Protein AF-A0A510V0H8-F1 (afdb_monomer)

Radius of gyration: 32.94 Å; Cα contacts (8 Å, |Δi|>4): 481; chains: 1; bounding box: 76×29×136 Å

Organism: NCBI:txid233583

Foldseek 3Di:
DDDDDDDDDDDDDDDDDDDPDDPPPDPDPPPDPDCQPLVNQQVQFDWQDADPWTKGKNAPPWDKDADPLRKIKTWHFFFIKIFGPPQWFWDWDPQQWIFIAHVVRATQKIKAWPPSPWHWADDDRGMIGTHGGTMIIIYRFQWPDWDWDDDPHGIKIWTAGDPVLLVQDPRSLRSSVSVNCVRPVVCPDPLQSLLVSLCSVQPSPDRTRIGDPPADRDDNVVCVVVSSRD

Solvent-accessible surface area (backbone atoms only — not comparable to full-atom values): 12905 Å² total; per-residue (Å²): 144,85,86,86,85,83,85,84,82,88,77,86,77,86,83,80,78,85,75,78,83,74,83,79,78,76,78,76,81,77,75,76,72,62,76,80,38,54,68,49,27,48,75,65,22,41,73,47,51,12,85,95,47,48,36,15,30,48,41,90,90,54,76,64,45,76,46,97,86,45,28,20,35,37,71,41,60,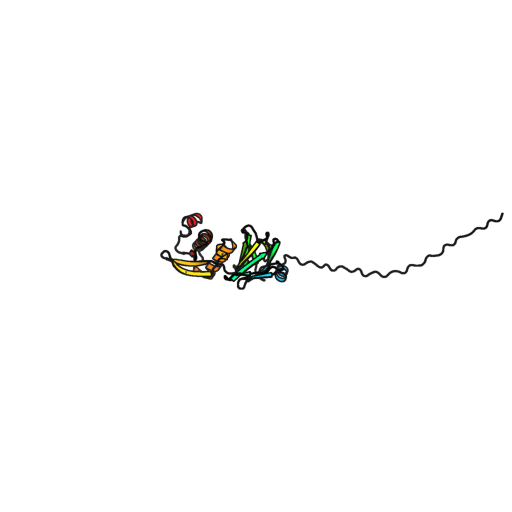48,68,29,41,36,13,41,45,91,77,29,30,23,45,47,40,98,74,23,22,25,34,31,22,43,81,85,68,44,79,56,32,30,32,46,47,36,58,73,86,34,35,31,42,68,75,46,69,29,18,30,29,29,67,38,59,29,37,39,42,33,27,52,59,28,47,77,44,59,46,79,49,75,48,101,90,41,64,23,33,39,30,25,62,25,79,75,26,40,71,58,49,71,33,30,54,53,36,33,52,54,42,42,34,72,66,37,64,90,55,74,42,72,49,33,50,53,28,49,58,38,32,37,73,76,43,50,86,48,78,55,46,73,32,42,85,83,45,68,78,64,58,71,71,53,28,56,74,42,72,36,63,86

Sequence (230 aa):
MLLALVLAGCGPGPTATPQPPSPSATPAPTATADPTDPAVVRATGTPLTSGAVTLAVVAPGATPTADADGSARLAVPAGTLLAAPEGMTLTALSDGTAVVRDAGAAFVAGLTVQPWDASLTQVRPEVVRLDDAADLWFTSVAVESAVWGEAEGGRSLAVTPSAWARVGSLASQEGLWAQVVAQAPDADTPGMRAQLECHELGAPDKATWNLEPWRPDVGTIEMIRERCNP

pLDDT: mean 91.94, std 13.09, range [42.94, 98.88]

InterPro domains:
  IPR019719 Protein of unknown function DUF2599 [PF10783] (143-230)

Secondary structure (DSSP, 8-state):
------PPPPPPPPPPPPPPPP---------PPPTT-HHHHHHHSEEEEETTEEEEE--TT---EE-TTS-EEEEE-TT-EEEPPTT-EEEE-TTS-EEEE-TT--EEEEEEEESTT--EEEEETTEEEE-S-EEEEEES-SEEEEEEEEETTEEEEEEEE-TTGGG--HHHHHHHHHHHHHH-GGG-SHHHHHHHHHHHHH-TTSS-EEE-TTS----HHHHHHTTT--

Structure (mmCIF, N/CA/C/O backbone):
data_AF-A0A510V0H8-F1
#
_entry.id   AF-A0A510V0H8-F1
#
loop_
_atom_site.group_PDB
_atom_site.id
_atom_site.type_symbol
_atom_site.label_atom_id
_atom_site.label_alt_id
_atom_site.label_comp_id
_atom_site.label_asym_id
_atom_site.label_entity_id
_atom_site.label_seq_id
_atom_site.pdbx_PDB_ins_code
_atom_site.Cartn_x
_atom_site.Cartn_y
_atom_site.Cartn_z
_atom_site.occupancy
_atom_site.B_iso_or_equiv
_atom_site.auth_seq_id
_atom_site.auth_comp_id
_atom_site.auth_asym_id
_atom_site.auth_atom_id
_atom_site.pdbx_PDB_model_num
ATOM 1 N N . MET A 1 1 ? -49.244 -7.661 110.995 1.00 47.25 1 MET A N 1
ATOM 2 C CA . MET A 1 1 ? -48.516 -8.722 110.272 1.00 47.25 1 MET A CA 1
ATOM 3 C C . MET A 1 1 ? -49.494 -9.379 109.305 1.00 47.25 1 MET A C 1
ATOM 5 O O . MET A 1 1 ? -50.231 -10.252 109.723 1.00 47.25 1 MET A O 1
ATOM 9 N N . LEU A 1 2 ? -49.586 -8.889 108.067 1.00 44.09 2 LEU A N 1
ATOM 10 C CA . LEU A 1 2 ? -50.260 -9.565 106.952 1.00 44.09 2 LEU A CA 1
ATOM 11 C C . LEU A 1 2 ? -49.582 -9.048 105.673 1.00 44.09 2 LEU A C 1
ATOM 13 O O . LEU A 1 2 ? -49.646 -7.859 105.373 1.00 44.09 2 LEU A O 1
ATOM 17 N N . LEU A 1 3 ? -48.823 -9.928 105.024 1.00 42.94 3 LEU A N 1
ATOM 18 C CA . LEU A 1 3 ? -47.958 -9.657 103.879 1.00 42.94 3 LEU A CA 1
ATOM 19 C C . LEU A 1 3 ? -48.715 -10.104 102.618 1.00 42.94 3 LEU A C 1
ATOM 21 O O . LEU A 1 3 ? -49.035 -11.284 102.500 1.00 42.94 3 LEU A O 1
ATOM 25 N N . ALA A 1 4 ? -49.040 -9.180 101.712 1.00 48.97 4 ALA A N 1
ATOM 26 C CA . ALA A 1 4 ? -49.705 -9.490 100.445 1.00 48.97 4 ALA A CA 1
ATOM 27 C C . ALA A 1 4 ? -48.664 -9.583 99.317 1.00 48.97 4 ALA A C 1
ATOM 29 O O . ALA A 1 4 ? -48.003 -8.602 98.982 1.00 48.97 4 ALA A O 1
ATOM 30 N N . LEU A 1 5 ? -48.513 -10.792 98.775 1.00 51.97 5 LEU A N 1
ATOM 31 C CA . LEU A 1 5 ? -47.643 -11.153 97.657 1.00 51.97 5 LEU A CA 1
ATOM 32 C C . LEU A 1 5 ? -48.355 -10.814 96.333 1.00 51.97 5 LEU A C 1
ATOM 34 O O . LEU A 1 5 ? -49.462 -11.297 96.101 1.00 51.97 5 LEU A O 1
ATOM 38 N N . VAL A 1 6 ? -47.732 -10.022 95.456 1.00 58.88 6 VAL A N 1
ATOM 39 C CA . VAL A 1 6 ? -48.233 -9.751 94.095 1.00 58.88 6 VAL A CA 1
ATOM 40 C C . VAL A 1 6 ? -47.402 -10.570 93.106 1.00 58.88 6 VAL A C 1
ATOM 42 O O . VAL A 1 6 ? -46.200 -10.349 92.977 1.00 58.88 6 VAL A O 1
ATOM 45 N N . LEU A 1 7 ? -48.033 -11.532 92.425 1.00 54.78 7 LEU A N 1
ATOM 46 C CA . LEU A 1 7 ? -47.438 -12.286 91.318 1.00 54.78 7 LEU A CA 1
ATOM 47 C C . LEU A 1 7 ? -47.638 -11.524 89.998 1.00 54.78 7 LEU A C 1
ATOM 49 O O . LEU A 1 7 ? -48.771 -11.266 89.597 1.00 54.78 7 LEU A O 1
ATOM 53 N N . ALA A 1 8 ? -46.542 -11.201 89.310 1.00 62.25 8 ALA A N 1
ATOM 54 C CA . ALA A 1 8 ? -46.555 -10.687 87.943 1.00 62.25 8 ALA A CA 1
ATOM 55 C C . ALA A 1 8 ? -46.612 -11.859 86.946 1.00 62.25 8 ALA A C 1
ATOM 57 O O . ALA A 1 8 ? -45.712 -12.698 86.910 1.00 62.25 8 ALA A O 1
ATOM 58 N N . GLY A 1 9 ? -47.686 -11.930 86.156 1.00 54.47 9 GLY A N 1
ATOM 59 C CA . GLY A 1 9 ? -47.856 -12.914 85.087 1.00 54.47 9 GLY A CA 1
ATOM 60 C C . GLY A 1 9 ? -47.108 -12.516 83.812 1.00 54.47 9 GLY A C 1
ATOM 61 O O . GLY A 1 9 ? -47.179 -11.368 83.379 1.00 54.47 9 GLY A O 1
ATOM 62 N N . CYS A 1 10 ? -46.411 -13.473 83.195 1.00 58.22 10 CYS A N 1
ATOM 63 C CA . CYS A 1 10 ? -45.863 -13.349 81.843 1.00 58.22 10 CYS A CA 1
ATOM 64 C C . CYS A 1 10 ? -46.959 -13.666 80.813 1.00 58.22 10 CYS A C 1
ATOM 66 O O . CYS A 1 10 ? -47.513 -14.764 80.829 1.00 58.22 10 CYS A O 1
ATOM 68 N N . GLY A 1 11 ? -47.264 -12.722 79.919 1.00 63.59 11 GLY A N 1
ATOM 69 C CA . GLY A 1 11 ? -48.112 -12.950 78.744 1.00 63.59 11 GLY A CA 1
ATOM 70 C C . GLY A 1 11 ? -47.270 -13.284 77.501 1.00 63.59 11 GLY A C 1
ATOM 71 O O . GLY A 1 11 ? -46.167 -12.751 77.367 1.00 63.59 11 GLY A O 1
ATOM 72 N N . PRO A 1 12 ? -47.746 -14.150 76.588 1.00 62.31 12 PRO A N 1
ATOM 73 C CA . PRO A 1 12 ? -47.045 -14.462 75.345 1.00 62.31 12 PRO A CA 1
ATOM 74 C C . PRO A 1 12 ? -47.119 -13.285 74.359 1.00 62.31 12 PRO A C 1
ATOM 76 O O . PRO A 1 12 ? -48.178 -12.691 74.160 1.00 62.31 12 PRO A O 1
ATOM 79 N N . GLY A 1 13 ? -45.981 -12.949 73.745 1.00 67.44 13 GLY A N 1
ATOM 80 C CA . GLY A 1 13 ? -45.888 -11.922 72.705 1.00 67.44 13 GLY A CA 1
ATOM 81 C C . GLY A 1 13 ? -46.554 -12.349 71.386 1.00 67.44 13 GLY A C 1
ATOM 82 O O . GLY A 1 13 ? -46.698 -13.547 71.129 1.00 67.44 13 GLY A O 1
ATOM 83 N N . PRO A 1 14 ? -46.966 -11.388 70.541 1.00 63.47 14 PRO A N 1
ATOM 84 C CA . PRO A 1 14 ? -47.632 -11.673 69.275 1.00 63.47 14 PRO A CA 1
ATOM 85 C C . PRO A 1 14 ? -46.704 -12.413 68.303 1.00 63.47 14 PRO A C 1
ATOM 87 O O . PRO A 1 14 ? -45.543 -12.052 68.113 1.00 63.47 14 PRO A O 1
ATOM 90 N N . THR A 1 15 ? -47.242 -13.453 67.673 1.00 61.88 15 THR A N 1
ATOM 91 C CA . THR A 1 15 ? -46.583 -14.260 66.646 1.00 61.88 15 THR A CA 1
ATOM 92 C C . THR A 1 15 ? -46.396 -13.422 65.379 1.00 61.88 15 THR A C 1
ATOM 94 O O . THR A 1 15 ? -47.371 -12.991 64.767 1.00 61.88 15 THR A O 1
ATOM 97 N N . ALA A 1 16 ? -45.147 -13.177 64.981 1.00 64.44 16 ALA A N 1
ATOM 98 C CA . ALA A 1 16 ? -44.834 -12.525 63.715 1.00 64.44 16 ALA A CA 1
ATOM 99 C C . ALA A 1 16 ? -45.203 -13.447 62.539 1.00 64.44 16 ALA A C 1
ATOM 101 O O . ALA A 1 16 ? -44.761 -14.595 62.473 1.00 64.44 16 ALA A O 1
ATOM 102 N N . THR A 1 17 ? -46.018 -12.949 61.611 1.00 68.19 17 THR A N 1
ATOM 103 C CA . THR A 1 17 ? -46.324 -13.619 60.340 1.00 68.19 17 THR A CA 1
ATOM 104 C C . THR A 1 17 ? -45.065 -13.739 59.469 1.00 68.19 17 THR A C 1
ATOM 106 O O . THR A 1 17 ? -44.348 -12.746 59.328 1.00 68.19 17 THR A O 1
ATOM 109 N N . PRO A 1 18 ? -44.792 -14.900 58.842 1.00 65.25 18 PRO A N 1
ATOM 110 C CA . PRO A 1 18 ? -43.666 -15.053 57.925 1.00 65.25 18 PRO A CA 1
ATOM 111 C C . PRO A 1 18 ? -43.850 -14.165 56.690 1.00 65.25 18 PRO A C 1
ATOM 113 O O . PRO A 1 18 ? -44.840 -14.284 55.968 1.00 65.25 18 PRO A O 1
ATOM 116 N N . GLN A 1 19 ? -42.891 -13.274 56.446 1.00 69.56 19 GLN A N 1
ATOM 117 C CA . GLN A 1 19 ? -42.818 -12.482 55.222 1.00 69.56 19 GLN A CA 1
ATOM 118 C C . GLN A 1 19 ? -42.429 -13.404 54.049 1.00 69.56 19 GLN A C 1
ATOM 120 O O . GLN A 1 19 ? -41.468 -14.166 54.188 1.00 69.56 19 GLN A O 1
ATOM 125 N N . PRO A 1 20 ? -43.139 -13.380 52.904 1.00 71.56 20 PRO A N 1
ATOM 126 C CA . PRO A 1 20 ? -42.738 -14.148 51.729 1.00 71.56 20 PRO A CA 1
ATOM 127 C C . PRO A 1 20 ? -41.352 -13.690 51.241 1.00 71.56 20 PRO A C 1
ATOM 129 O O . PRO A 1 20 ? -41.044 -12.497 51.327 1.00 71.56 20 PRO A O 1
ATOM 132 N N . PRO A 1 21 ? -40.502 -14.607 50.743 1.00 66.75 21 PRO A N 1
ATOM 133 C CA . PRO A 1 21 ? -39.185 -14.242 50.243 1.00 66.75 21 PRO A CA 1
ATOM 134 C C . PRO A 1 21 ? -39.334 -13.273 49.068 1.00 66.75 21 PRO A C 1
ATOM 136 O O . PRO A 1 21 ? -40.033 -13.560 48.094 1.00 66.75 21 PRO A O 1
ATOM 139 N N . SER A 1 22 ? -38.678 -12.117 49.167 1.00 72.38 22 SER A N 1
ATOM 140 C CA . SER A 1 22 ? -38.530 -11.190 48.047 1.00 72.38 22 SER A CA 1
ATOM 141 C C . SER A 1 22 ? -37.873 -11.924 46.872 1.00 72.38 22 SER A C 1
ATOM 143 O O . SER A 1 22 ? -36.907 -12.657 47.100 1.00 72.38 22 SER A O 1
ATOM 145 N N . PRO A 1 23 ? -38.336 -11.744 45.622 1.00 64.81 23 PRO A N 1
ATOM 146 C CA . PRO A 1 23 ? -37.638 -12.301 44.476 1.00 64.81 23 PRO A CA 1
ATOM 147 C C . PRO A 1 23 ? -36.248 -11.665 44.411 1.00 64.81 23 PRO A C 1
ATOM 149 O O . PRO A 1 23 ? -36.111 -10.461 44.194 1.00 64.81 23 PRO A O 1
ATOM 152 N N . SER A 1 24 ? -35.207 -12.468 44.629 1.00 65.31 24 SER A N 1
ATOM 153 C CA . SER A 1 24 ? -33.846 -12.077 44.283 1.00 65.31 24 SER A CA 1
ATOM 154 C C . SER A 1 24 ? -33.807 -11.854 42.776 1.00 65.31 24 SER A C 1
ATOM 156 O O . SER A 1 24 ? -33.864 -12.807 42.003 1.00 65.31 24 SER A O 1
ATOM 158 N N . ALA A 1 25 ? -33.735 -10.594 42.352 1.00 61.72 25 ALA A N 1
ATOM 159 C CA . ALA A 1 25 ? -33.355 -10.270 40.991 1.00 61.72 25 ALA A CA 1
ATOM 160 C C . ALA A 1 25 ? -31.922 -10.776 40.790 1.00 61.72 25 ALA A C 1
ATOM 162 O O . ALA A 1 25 ? -30.974 -10.204 41.325 1.00 61.72 25 ALA A O 1
ATOM 163 N N . THR A 1 26 ? -31.765 -11.884 40.071 1.00 64.75 26 THR A N 1
ATOM 164 C CA . THR A 1 26 ? -30.470 -12.287 39.526 1.00 64.75 26 THR A CA 1
ATOM 165 C C . THR A 1 26 ? -30.057 -11.204 38.527 1.00 64.75 26 THR A C 1
ATOM 167 O O . THR A 1 26 ? -30.771 -11.023 37.538 1.00 64.75 26 THR A O 1
ATOM 170 N N . PRO A 1 27 ? -28.963 -10.451 38.741 1.00 58.84 27 PRO A N 1
ATOM 171 C CA . PRO A 1 27 ? -28.450 -9.595 37.685 1.00 58.84 27 PRO A CA 1
ATOM 172 C C . PRO A 1 27 ? -28.023 -10.507 36.532 1.00 58.84 27 PRO A C 1
ATOM 174 O O . PRO A 1 27 ? -27.172 -11.380 36.706 1.00 58.84 27 PRO A O 1
ATOM 177 N N . ALA A 1 28 ? -28.654 -10.351 35.369 1.00 58.81 28 ALA A N 1
ATOM 178 C CA . ALA A 1 28 ? -28.158 -10.968 34.149 1.00 58.81 28 ALA A CA 1
ATOM 179 C C . ALA A 1 28 ? -26.734 -10.431 33.914 1.00 58.81 28 ALA A C 1
ATOM 181 O O . ALA A 1 28 ? -26.552 -9.210 33.937 1.00 58.81 28 ALA A O 1
ATOM 182 N N . PRO A 1 29 ? -25.714 -11.284 33.727 1.00 53.19 29 PRO A N 1
ATOM 183 C CA . PRO A 1 29 ? -24.410 -10.798 33.326 1.00 53.19 29 PRO A CA 1
ATOM 184 C C . PRO A 1 29 ? -24.557 -10.266 31.900 1.00 53.19 29 PRO A C 1
ATOM 186 O O . PRO A 1 29 ? -24.625 -11.034 30.943 1.00 53.19 29 PRO A O 1
ATOM 189 N N . THR A 1 30 ? -24.631 -8.946 31.743 1.00 56.88 30 THR A N 1
ATOM 190 C CA . THR A 1 30 ? -24.347 -8.313 30.458 1.00 56.88 30 THR A CA 1
ATOM 191 C C . THR A 1 30 ? -22.861 -8.537 30.219 1.00 56.88 30 THR A C 1
ATOM 193 O O . THR A 1 30 ? -22.031 -7.763 30.687 1.00 56.88 30 THR A O 1
ATOM 196 N N . ALA A 1 31 ? -22.503 -9.659 29.595 1.00 60.75 31 ALA A N 1
ATOM 197 C CA . ALA A 1 31 ? -21.152 -9.856 29.105 1.00 60.75 31 ALA A CA 1
ATOM 198 C C . ALA A 1 31 ? -20.890 -8.728 28.102 1.00 60.75 31 ALA A C 1
ATOM 200 O O . ALA A 1 31 ? -21.470 -8.712 27.018 1.00 60.75 31 ALA A O 1
ATOM 201 N N . THR A 1 32 ? -20.097 -7.734 28.501 1.00 74.56 32 THR A N 1
ATOM 202 C CA . THR A 1 32 ? -19.612 -6.703 27.586 1.00 74.56 32 THR A CA 1
ATOM 203 C C . THR A 1 32 ? -18.866 -7.427 26.474 1.00 74.56 32 THR A C 1
ATOM 205 O O . THR A 1 32 ? -17.915 -8.156 26.757 1.00 74.56 32 THR A O 1
ATOM 208 N N . ALA A 1 33 ? -19.341 -7.292 25.235 1.00 85.12 33 ALA A N 1
ATOM 209 C CA . ALA A 1 33 ? -18.678 -7.885 24.081 1.00 85.12 33 ALA A CA 1
ATOM 210 C C . ALA A 1 33 ? -17.216 -7.415 24.034 1.00 85.12 33 ALA A C 1
ATOM 212 O O . ALA A 1 33 ? -16.935 -6.255 24.344 1.00 85.12 33 ALA A O 1
ATOM 213 N N . ASP A 1 34 ? -16.294 -8.315 23.687 1.00 94.81 34 ASP A N 1
ATOM 214 C CA . ASP A 1 34 ? -14.875 -7.980 23.568 1.00 94.81 34 ASP A CA 1
ATOM 215 C C . ASP A 1 34 ? -14.714 -6.879 22.504 1.00 94.81 34 ASP A C 1
ATOM 217 O O . ASP A 1 34 ? -15.030 -7.120 21.337 1.00 94.81 34 ASP A O 1
ATOM 221 N N . PRO A 1 35 ? -14.242 -5.672 22.865 1.00 94.69 35 PRO A N 1
ATOM 222 C CA . PRO A 1 35 ? -14.128 -4.566 21.918 1.00 94.69 35 PRO A CA 1
ATOM 223 C C . PRO A 1 35 ? -13.118 -4.847 20.800 1.00 94.69 35 PRO A C 1
ATOM 225 O O . PRO A 1 35 ? -13.139 -4.165 19.782 1.00 94.69 35 PRO A O 1
ATOM 228 N N . THR A 1 36 ? -12.240 -5.840 20.975 1.00 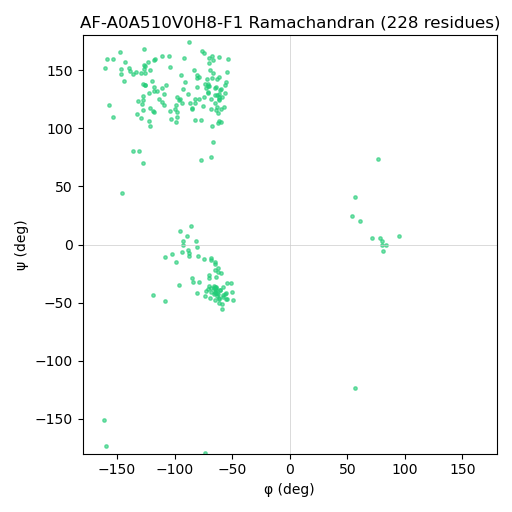97.06 36 THR A N 1
ATOM 229 C CA . THR A 1 36 ? -11.269 -6.265 19.962 1.00 97.06 36 THR A CA 1
ATOM 230 C C . THR A 1 36 ? -11.815 -7.323 19.008 1.00 97.06 36 THR A C 1
ATOM 232 O O . THR A 1 36 ? -11.107 -7.696 18.077 1.00 97.06 36 THR A O 1
ATOM 235 N N . ASP A 1 37 ? -13.033 -7.833 19.218 1.00 97.94 37 ASP A N 1
ATOM 236 C CA . ASP A 1 37 ? -13.671 -8.769 18.292 1.00 97.94 37 ASP A CA 1
ATOM 237 C C . ASP A 1 37 ? -13.855 -8.092 16.914 1.00 97.94 37 ASP A C 1
ATOM 239 O O . ASP A 1 37 ? -14.488 -7.031 16.839 1.00 97.94 37 ASP A O 1
ATOM 243 N N . PRO A 1 38 ? -13.345 -8.678 15.810 1.00 97.88 38 PRO A N 1
ATOM 244 C CA . PRO A 1 38 ? -13.491 -8.105 14.475 1.00 97.88 38 PRO A CA 1
ATOM 245 C C . PRO A 1 38 ? -14.948 -7.820 14.085 1.00 97.88 38 PRO A C 1
ATOM 247 O O . PRO A 1 38 ? -15.213 -6.862 13.361 1.00 97.88 38 PRO A O 1
ATOM 250 N N . ALA A 1 39 ? -15.910 -8.629 14.540 1.00 97.88 39 ALA A N 1
ATOM 251 C CA . ALA A 1 39 ? -17.328 -8.393 14.281 1.00 97.88 39 ALA A CA 1
ATOM 252 C C . ALA A 1 39 ? -17.842 -7.150 15.023 1.00 97.88 39 ALA A C 1
ATOM 254 O O . ALA A 1 39 ? -18.624 -6.384 14.461 1.00 97.88 39 ALA A O 1
ATOM 255 N N . VAL A 1 40 ? -17.368 -6.909 16.250 1.00 97.81 40 VAL A N 1
ATOM 256 C CA . VAL A 1 40 ? -17.714 -5.716 17.039 1.00 97.81 40 VAL A CA 1
ATOM 257 C C . VAL A 1 40 ? -17.093 -4.463 16.425 1.00 97.81 40 VAL A C 1
ATOM 259 O O . VAL A 1 40 ? -17.796 -3.468 16.234 1.00 97.81 40 VAL A O 1
ATOM 262 N N . VAL A 1 41 ? -15.811 -4.520 16.051 1.00 98.38 41 VAL A N 1
ATOM 263 C CA . VAL A 1 41 ? -15.112 -3.423 15.359 1.00 98.38 41 VAL A CA 1
ATOM 264 C C . VAL A 1 41 ? -15.821 -3.074 14.046 1.00 98.38 41 VAL A C 1
ATOM 266 O O . VAL A 1 41 ? -16.092 -1.903 13.792 1.00 98.38 41 VAL A O 1
ATOM 269 N N . ARG A 1 42 ? -16.214 -4.074 13.243 1.00 97.94 42 ARG A N 1
ATOM 270 C CA . ARG A 1 42 ? -16.976 -3.855 11.999 1.00 97.94 42 ARG A CA 1
ATOM 271 C C . ARG A 1 42 ? -18.366 -3.274 12.231 1.00 97.94 42 ARG A C 1
ATOM 273 O O . ARG A 1 42 ? -18.776 -2.386 11.494 1.00 97.94 42 ARG A O 1
ATOM 280 N N . ALA A 1 43 ? -19.085 -3.749 13.246 1.00 97.19 43 ALA A N 1
ATOM 281 C CA . ALA A 1 43 ? -20.438 -3.281 13.543 1.00 97.19 43 ALA A CA 1
ATOM 282 C C . ALA A 1 43 ? -20.484 -1.846 14.095 1.00 97.19 43 ALA A C 1
ATOM 284 O O . ALA A 1 43 ? -21.503 -1.172 13.960 1.00 97.19 43 ALA A O 1
ATOM 285 N N . THR A 1 44 ? -19.407 -1.392 14.741 1.00 96.56 44 THR A N 1
ATOM 286 C CA . THR A 1 44 ? -19.341 -0.080 15.409 1.00 96.56 44 THR A CA 1
ATOM 287 C C . THR A 1 44 ? -18.463 0.938 14.683 1.00 96.56 44 THR A C 1
ATOM 289 O O . THR A 1 44 ? -18.485 2.118 15.033 1.00 96.56 44 THR A O 1
ATOM 292 N N . GLY A 1 45 ? -17.692 0.501 13.686 1.00 97.44 45 GLY A N 1
ATOM 293 C CA . GLY A 1 45 ? -16.734 1.333 12.976 1.00 97.44 45 GLY A CA 1
ATOM 294 C C . GLY A 1 45 ? -17.356 2.217 11.895 1.00 97.44 45 GLY A C 1
ATOM 295 O O . GLY A 1 45 ? -18.279 1.833 11.179 1.00 97.44 45 GLY A O 1
ATOM 296 N N . THR A 1 46 ? -16.780 3.402 11.738 1.00 97.75 46 THR A N 1
ATOM 297 C CA . THR A 1 46 ? -16.969 4.287 10.592 1.00 97.75 46 THR A CA 1
ATOM 298 C C . THR A 1 46 ? -16.268 3.679 9.365 1.00 97.75 46 THR A C 1
ATOM 300 O O . THR A 1 46 ? -15.105 3.282 9.477 1.00 97.75 46 THR A O 1
ATOM 303 N N . PRO A 1 47 ? -16.926 3.591 8.195 1.00 97.88 47 PRO A N 1
ATOM 304 C CA . PRO A 1 47 ? -16.338 2.976 7.006 1.00 97.88 47 PRO A CA 1
ATOM 305 C C . PRO A 1 47 ? -15.301 3.890 6.335 1.00 97.88 47 PRO A C 1
ATOM 307 O O . PRO A 1 47 ? -15.646 4.957 5.837 1.00 97.88 47 PRO A O 1
ATOM 310 N N . LEU A 1 48 ? -14.049 3.442 6.239 1.00 98.56 48 LEU A N 1
ATOM 311 C CA . LEU A 1 48 ? -12.984 4.073 5.453 1.00 98.56 48 LEU A CA 1
ATOM 312 C C . LEU A 1 48 ? -12.786 3.270 4.160 1.00 98.56 48 LEU A C 1
ATOM 314 O O . LEU A 1 48 ? -12.315 2.136 4.200 1.00 98.56 48 LEU A O 1
ATOM 318 N N . THR A 1 49 ? -13.201 3.826 3.020 1.00 98.56 49 THR A N 1
ATOM 319 C CA . THR A 1 49 ? -13.344 3.069 1.761 1.00 98.56 49 THR A CA 1
ATOM 320 C C . THR A 1 49 ? -12.417 3.587 0.671 1.00 98.56 49 THR A C 1
ATOM 322 O O . THR A 1 49 ? -12.422 4.779 0.391 1.00 98.56 49 THR A O 1
ATOM 325 N N . SER A 1 50 ? -11.699 2.681 0.006 1.00 98.44 50 SER A N 1
ATOM 326 C CA . SER A 1 50 ? -10.975 2.943 -1.241 1.00 98.44 50 SER A CA 1
ATOM 327 C C . SER A 1 50 ? -11.301 1.843 -2.249 1.00 98.44 50 SER A C 1
ATOM 329 O O . SER A 1 50 ? -11.117 0.655 -1.971 1.00 98.44 50 SER A O 1
ATOM 331 N N . GLY A 1 51 ? -11.803 2.228 -3.424 1.00 96.19 51 GLY A N 1
ATOM 332 C CA . GLY A 1 51 ? -12.273 1.276 -4.431 1.00 96.19 51 GLY A CA 1
ATOM 333 C C . GLY A 1 51 ? -13.356 0.345 -3.874 1.00 96.19 51 GLY A C 1
ATOM 334 O O . GLY A 1 51 ? -14.383 0.803 -3.377 1.00 96.19 51 GLY A O 1
ATOM 335 N N . ALA A 1 52 ? -13.122 -0.966 -3.958 1.00 96.44 52 ALA A N 1
ATOM 336 C CA . ALA A 1 52 ? -14.030 -1.999 -3.448 1.00 96.44 52 ALA A CA 1
ATOM 337 C C . ALA A 1 52 ? -13.717 -2.452 -2.006 1.00 96.44 52 ALA A C 1
ATOM 339 O O . ALA A 1 52 ? -14.348 -3.385 -1.509 1.00 96.44 52 ALA A O 1
ATOM 340 N N . VAL A 1 53 ? -12.731 -1.838 -1.345 1.00 98.44 53 VAL A N 1
ATOM 341 C CA . VAL A 1 53 ? -12.229 -2.264 -0.033 1.00 98.44 53 VAL A CA 1
ATOM 342 C C . VAL A 1 53 ? -12.658 -1.253 1.024 1.00 98.44 53 VAL A C 1
ATOM 344 O O . VAL A 1 53 ? -12.434 -0.052 0.865 1.00 98.44 53 VAL A O 1
ATOM 347 N N . THR A 1 54 ? -13.245 -1.733 2.121 1.00 98.56 54 THR A N 1
ATOM 348 C CA . THR A 1 54 ? -13.713 -0.888 3.229 1.00 98.56 54 THR A CA 1
ATOM 349 C C . THR A 1 54 ? -13.149 -1.382 4.555 1.00 98.56 54 THR A C 1
ATOM 351 O O . THR A 1 54 ? -13.492 -2.472 5.010 1.00 98.56 54 THR A O 1
ATOM 354 N N . LEU A 1 55 ? -12.325 -0.560 5.202 1.00 98.62 55 LEU A N 1
ATOM 355 C CA . LEU A 1 55 ? -11.952 -0.755 6.600 1.00 98.62 55 LEU A CA 1
ATOM 356 C C . LEU A 1 55 ? -13.057 -0.228 7.514 1.00 98.62 55 LEU A C 1
ATOM 358 O O . LEU A 1 55 ? -13.655 0.814 7.242 1.00 98.62 55 LEU A O 1
ATOM 362 N N . ALA A 1 56 ? -13.288 -0.911 8.629 1.00 98.69 56 ALA A N 1
ATOM 363 C CA . ALA A 1 56 ? -14.100 -0.375 9.713 1.00 98.69 56 ALA A CA 1
ATOM 364 C C . ALA A 1 56 ? -13.192 0.267 10.764 1.00 98.69 56 ALA A C 1
ATOM 366 O O . ALA A 1 56 ? -12.289 -0.397 11.269 1.00 98.69 56 ALA A O 1
ATOM 367 N N . VAL A 1 57 ? -13.432 1.536 11.099 1.00 98.69 57 VAL A N 1
ATOM 368 C CA . VAL A 1 57 ? -12.588 2.325 12.011 1.00 98.69 57 VAL A CA 1
ATOM 369 C C . VAL A 1 57 ? -13.412 2.819 13.197 1.00 98.69 57 VAL A C 1
ATOM 371 O O . VAL A 1 57 ? -14.352 3.588 13.011 1.00 98.69 57 VAL A O 1
ATOM 374 N N . VAL A 1 58 ? -13.082 2.414 14.427 1.00 98.31 58 VAL A N 1
ATOM 375 C CA . VAL A 1 58 ? -13.847 2.784 15.640 1.00 98.31 58 VAL A CA 1
ATOM 376 C C . VAL A 1 58 ? -13.532 4.221 16.064 1.00 98.31 58 VAL A C 1
ATOM 378 O O . VAL A 1 58 ? -12.843 4.470 17.048 1.00 98.31 58 VAL A O 1
ATOM 381 N N . ALA A 1 59 ? -14.047 5.178 15.298 1.00 94.50 59 ALA A N 1
ATOM 382 C CA . ALA A 1 59 ? -13.881 6.611 15.504 1.00 94.50 59 ALA A CA 1
ATOM 383 C C . ALA A 1 59 ? -15.259 7.300 15.429 1.00 94.50 59 ALA A C 1
ATOM 385 O O . ALA A 1 59 ? -15.646 7.820 14.376 1.00 94.50 59 ALA A O 1
ATOM 386 N N . PRO A 1 60 ? -16.052 7.261 16.518 1.00 89.25 60 PRO A N 1
ATOM 387 C CA . PRO A 1 60 ? -17.416 7.777 16.510 1.00 89.25 60 PRO A CA 1
ATOM 388 C C . PRO A 1 60 ? -17.438 9.279 16.206 1.00 89.25 60 PRO A C 1
ATOM 390 O O . PRO A 1 60 ? -16.767 10.072 16.862 1.00 89.25 60 PRO A O 1
ATOM 393 N N . GLY A 1 61 ? -18.231 9.667 15.205 1.00 88.88 61 GLY A N 1
ATOM 394 C CA . GLY A 1 61 ? -18.373 11.059 14.764 1.00 88.88 61 GLY A CA 1
ATOM 395 C C . GLY A 1 61 ? -17.265 11.562 13.833 1.00 88.88 61 GLY A C 1
ATOM 396 O O . GLY A 1 61 ? -17.388 12.665 13.302 1.00 88.88 61 GLY A O 1
ATOM 397 N N . ALA A 1 62 ? -16.215 10.773 13.588 1.00 94.44 62 ALA A N 1
ATOM 398 C CA . ALA A 1 62 ? -15.217 11.101 12.579 1.00 94.44 62 ALA A CA 1
ATOM 399 C C . ALA A 1 62 ? -15.809 10.911 11.171 1.00 94.44 62 ALA A C 1
ATOM 401 O O . ALA A 1 62 ? -16.608 10.003 10.939 1.00 94.44 62 ALA A O 1
ATOM 402 N N . THR A 1 63 ? -15.444 11.786 10.233 1.00 96.38 63 THR A N 1
ATOM 403 C CA . THR A 1 63 ? -15.962 11.766 8.855 1.00 96.38 63 THR A CA 1
ATOM 404 C C . THR A 1 63 ? -14.806 11.533 7.884 1.00 96.38 63 THR A C 1
ATOM 406 O O . THR A 1 63 ? -13.939 12.401 7.788 1.00 96.38 63 THR A O 1
ATOM 409 N N . PRO A 1 64 ? -14.767 10.391 7.176 1.00 97.69 64 PRO A N 1
ATOM 410 C CA . PRO A 1 64 ? -13.739 10.118 6.179 1.00 97.69 64 PRO A CA 1
ATOM 411 C C . PRO A 1 64 ? -13.848 11.054 4.981 1.00 97.69 64 PRO A C 1
ATOM 413 O O . PRO A 1 64 ? -14.948 11.423 4.565 1.00 97.69 64 PRO A O 1
ATOM 416 N N . THR A 1 65 ? -12.707 11.381 4.389 1.00 98.00 65 THR A N 1
ATOM 417 C CA . THR A 1 65 ? -12.624 12.117 3.127 1.00 98.00 65 THR A CA 1
ATOM 418 C C . THR A 1 65 ? -12.103 11.195 2.037 1.00 98.00 65 THR A C 1
ATOM 420 O O . THR A 1 65 ? -11.139 10.467 2.254 1.00 98.00 65 THR A O 1
ATOM 423 N N . ALA A 1 66 ? -12.738 11.221 0.868 1.00 97.12 66 ALA A N 1
ATOM 424 C CA . ALA A 1 66 ? -12.214 10.570 -0.326 1.00 97.12 66 ALA A CA 1
ATOM 425 C C . ALA A 1 66 ? -11.378 11.575 -1.125 1.00 97.12 66 ALA A C 1
ATOM 427 O O . ALA A 1 66 ? -11.827 12.702 -1.356 1.00 97.12 66 ALA A O 1
ATOM 428 N N . ASP A 1 67 ? -10.196 11.151 -1.557 1.00 96.81 67 ASP A N 1
ATOM 429 C CA . ASP A 1 67 ? -9.306 11.932 -2.406 1.00 96.81 67 ASP A CA 1
ATOM 430 C C . ASP A 1 67 ? -9.582 11.629 -3.890 1.00 96.81 67 ASP A C 1
ATOM 432 O O . ASP A 1 67 ? -10.190 10.620 -4.257 1.00 96.81 67 ASP A O 1
ATOM 436 N N . ALA A 1 68 ? -9.148 12.530 -4.776 1.00 96.06 68 ALA A N 1
ATOM 437 C CA . ALA A 1 68 ? -9.390 12.410 -6.217 1.00 96.06 68 ALA A CA 1
ATOM 438 C C . ALA A 1 68 ? -8.697 11.191 -6.858 1.00 96.06 68 ALA A C 1
ATOM 440 O O . ALA A 1 68 ? -9.129 10.732 -7.913 1.00 96.06 68 ALA A O 1
ATOM 441 N N . ASP A 1 69 ? -7.650 10.666 -6.219 1.00 94.44 69 ASP A N 1
ATOM 442 C CA . ASP A 1 69 ? -6.930 9.454 -6.626 1.00 94.44 69 ASP A CA 1
ATOM 443 C C . ASP A 1 69 ? -7.628 8.153 -6.174 1.00 94.44 69 ASP A C 1
ATOM 445 O O . ASP A 1 69 ? -7.123 7.057 -6.408 1.00 94.44 69 ASP A O 1
ATOM 449 N N . GLY A 1 70 ? -8.799 8.257 -5.532 1.00 96.12 70 GLY A N 1
ATOM 450 C CA . GLY A 1 70 ? -9.565 7.118 -5.028 1.00 96.12 70 GLY A CA 1
ATOM 451 C C . GLY A 1 70 ? -9.060 6.560 -3.695 1.00 96.12 70 GLY A C 1
ATOM 452 O O . GLY A 1 70 ? -9.613 5.566 -3.207 1.00 96.12 70 GLY A O 1
ATOM 453 N N . SER A 1 71 ? -8.040 7.174 -3.091 1.00 98.31 71 SER A N 1
ATOM 454 C CA . SER A 1 71 ? -7.664 6.910 -1.705 1.00 98.31 71 SER A CA 1
ATOM 455 C C . SER A 1 71 ? -8.634 7.590 -0.734 1.00 98.31 71 SER A C 1
ATOM 457 O O . SER A 1 71 ? -9.465 8.418 -1.118 1.00 98.31 71 SER A O 1
ATOM 459 N N . ALA A 1 72 ? -8.571 7.209 0.538 1.00 98.50 72 ALA A N 1
ATOM 460 C CA . ALA A 1 72 ? -9.379 7.815 1.582 1.00 98.50 72 ALA A CA 1
ATOM 461 C C . ALA A 1 72 ? -8.550 8.140 2.820 1.00 98.50 72 ALA A C 1
ATOM 463 O O . ALA A 1 72 ? -7.596 7.432 3.155 1.00 98.50 72 ALA A O 1
ATOM 464 N N . ARG A 1 73 ? -8.951 9.202 3.518 1.00 98.38 73 ARG A N 1
ATOM 465 C CA . ARG A 1 73 ? -8.293 9.695 4.725 1.00 98.38 73 ARG A CA 1
ATOM 466 C C . ARG A 1 73 ? -9.255 9.838 5.888 1.00 98.38 73 ARG A C 1
ATOM 468 O O . ARG A 1 73 ? -10.449 10.079 5.699 1.00 98.38 73 ARG A O 1
ATOM 475 N N . LEU A 1 74 ? -8.724 9.696 7.097 1.00 98.50 74 LEU A N 1
ATOM 476 C CA . LEU A 1 74 ? -9.486 9.886 8.327 1.00 98.50 74 LEU A CA 1
ATOM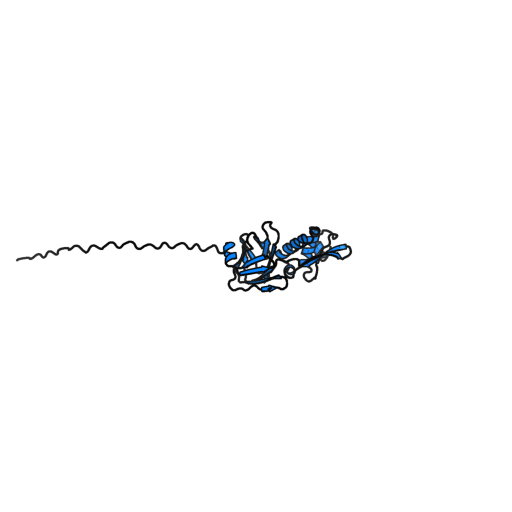 477 C C . LEU A 1 74 ? -8.563 10.223 9.502 1.00 98.50 74 LEU A C 1
ATOM 479 O O . LEU A 1 74 ? -7.733 9.403 9.881 1.00 98.50 74 LEU A O 1
ATOM 483 N N . ALA A 1 75 ? -8.766 11.390 10.112 1.00 97.94 75 ALA A N 1
ATOM 484 C CA . ALA A 1 75 ? -8.127 11.755 11.373 1.00 97.94 75 ALA A CA 1
ATOM 485 C C . ALA A 1 75 ? -8.775 10.991 12.534 1.00 97.94 75 ALA A C 1
ATOM 487 O O . ALA A 1 75 ? -9.999 11.049 12.709 1.00 97.94 75 ALA A O 1
ATOM 488 N N . VAL A 1 76 ? -7.978 10.298 13.348 1.00 97.88 76 VAL A N 1
ATOM 489 C CA . VAL A 1 76 ? -8.475 9.502 14.479 1.00 97.88 76 VAL A CA 1
ATOM 490 C C . VAL A 1 76 ? -7.577 9.636 15.718 1.00 97.88 76 VAL A C 1
ATOM 492 O O . VAL A 1 76 ? -6.378 9.892 15.603 1.00 97.88 76 VAL A O 1
ATOM 495 N N . PRO A 1 77 ? -8.131 9.472 16.933 1.00 97.38 77 PRO A N 1
ATOM 496 C CA . PRO A 1 77 ? -7.336 9.493 18.156 1.00 97.38 77 PRO A CA 1
ATOM 497 C C . PRO A 1 77 ? -6.520 8.204 18.347 1.00 97.38 77 PRO A C 1
ATOM 499 O O . PRO A 1 77 ? -6.818 7.157 17.768 1.00 97.38 77 PRO A O 1
ATOM 502 N N . ALA A 1 78 ? -5.539 8.270 19.247 1.00 97.06 78 ALA A N 1
ATOM 503 C CA . ALA A 1 78 ? -4.832 7.104 19.768 1.00 97.06 78 ALA A CA 1
ATOM 504 C C . ALA A 1 78 ? -5.803 6.058 20.348 1.00 97.06 78 ALA A C 1
ATOM 506 O O . ALA A 1 78 ? -6.856 6.392 20.897 1.00 97.06 78 ALA A O 1
ATOM 507 N N . GLY A 1 79 ? -5.434 4.784 20.257 1.00 97.75 79 GLY A N 1
ATOM 508 C CA . GLY A 1 79 ? -6.236 3.651 20.716 1.00 97.75 79 GLY A CA 1
ATOM 509 C C . GLY A 1 79 ? -7.346 3.221 19.754 1.00 97.75 79 GLY A C 1
ATOM 510 O O . GLY A 1 79 ? -8.057 2.262 20.057 1.00 97.75 79 GLY A O 1
ATOM 511 N N . THR A 1 80 ? -7.498 3.889 18.605 1.00 98.50 80 THR A N 1
ATOM 512 C CA . THR A 1 80 ? -8.506 3.540 17.594 1.00 98.50 80 THR A CA 1
ATOM 513 C C . THR A 1 80 ? -8.272 2.127 17.064 1.00 98.50 80 THR A C 1
ATOM 515 O O . THR A 1 80 ? -7.165 1.788 16.648 1.00 98.50 80 THR A O 1
ATOM 518 N N . LEU A 1 81 ? -9.323 1.305 17.062 1.00 98.75 81 LEU A N 1
ATOM 519 C CA . LEU A 1 81 ? -9.307 -0.029 16.465 1.00 98.75 81 LEU A CA 1
ATOM 520 C C . LEU A 1 81 ? -9.763 0.035 15.010 1.00 98.75 81 LEU A C 1
ATOM 522 O O . LEU A 1 81 ? -10.726 0.734 14.682 1.00 98.75 81 LEU A O 1
ATOM 526 N N . LEU A 1 82 ? -9.088 -0.731 14.159 1.00 98.75 82 LEU A N 1
ATOM 527 C CA . LEU A 1 82 ? -9.423 -0.888 12.751 1.00 98.75 82 LEU A CA 1
ATOM 528 C C . LEU A 1 82 ? -9.584 -2.369 12.437 1.00 98.75 82 LEU A C 1
ATOM 530 O O . LEU A 1 82 ? -8.755 -3.167 12.872 1.00 98.75 82 LEU A O 1
ATOM 534 N N . ALA A 1 83 ? -10.609 -2.726 11.665 1.00 98.81 83 ALA A N 1
ATOM 535 C CA . ALA A 1 83 ? -10.799 -4.085 11.168 1.00 98.81 83 ALA A CA 1
ATOM 536 C C . ALA A 1 83 ? -10.795 -4.146 9.639 1.00 98.81 83 ALA A C 1
ATOM 538 O O . ALA A 1 83 ? -11.396 -3.298 8.970 1.00 98.81 83 ALA A O 1
ATOM 539 N N . ALA A 1 84 ? -10.163 -5.196 9.109 1.00 98.69 84 ALA A N 1
ATOM 540 C CA . ALA A 1 84 ? -10.300 -5.608 7.716 1.00 98.69 84 ALA A CA 1
ATOM 541 C C . ALA A 1 84 ? -11.754 -5.996 7.365 1.00 98.69 84 ALA A C 1
ATOM 543 O O . ALA A 1 84 ? -12.551 -6.320 8.257 1.00 98.69 84 ALA A O 1
ATOM 544 N N . PRO A 1 85 ? -12.101 -6.014 6.062 1.00 98.50 85 PRO A N 1
ATOM 545 C CA . PRO A 1 85 ? -13.322 -6.646 5.574 1.00 98.50 85 PRO A CA 1
ATOM 546 C C . PRO A 1 85 ? -13.457 -8.107 6.022 1.00 98.50 85 PRO A C 1
ATOM 548 O O . PRO A 1 85 ? -12.480 -8.783 6.344 1.00 98.50 85 PRO A O 1
ATOM 551 N N . GLU A 1 86 ? -14.684 -8.625 5.996 1.00 97.81 86 GLU A N 1
ATOM 552 C CA . GLU A 1 86 ? -14.928 -10.033 6.309 1.00 97.81 86 GLU A CA 1
ATOM 553 C C . GLU A 1 86 ? -14.175 -10.966 5.350 1.00 97.81 86 GLU A C 1
ATOM 555 O O . GLU A 1 86 ? -14.200 -10.770 4.136 1.00 97.81 86 GLU A O 1
ATOM 560 N N . GLY A 1 87 ? -13.509 -11.984 5.902 1.00 97.56 87 GLY A N 1
ATOM 561 C CA . GLY A 1 87 ? -12.702 -12.933 5.128 1.00 97.56 87 GLY A CA 1
ATOM 562 C C . GLY A 1 87 ? -11.316 -12.418 4.717 1.00 97.56 87 GLY A C 1
ATOM 563 O O . GLY A 1 87 ? -10.618 -13.119 3.988 1.00 97.56 87 GLY A O 1
ATOM 564 N N . MET A 1 88 ? -10.913 -11.229 5.176 1.00 98.62 88 MET A N 1
ATOM 565 C CA . MET A 1 88 ? -9.598 -10.631 4.930 1.00 98.62 88 MET A CA 1
ATOM 566 C C . MET A 1 88 ? -8.828 -10.423 6.239 1.00 98.62 88 MET A C 1
ATOM 568 O O . MET A 1 88 ? -9.417 -10.330 7.314 1.00 98.62 88 MET A O 1
ATOM 572 N N . THR A 1 89 ? -7.505 -10.307 6.146 1.00 98.69 89 THR A N 1
ATOM 573 C CA . THR A 1 89 ? -6.631 -9.955 7.278 1.00 98.69 89 THR A CA 1
ATOM 574 C C . THR A 1 89 ? -6.162 -8.509 7.180 1.00 98.69 89 THR A C 1
ATOM 576 O O . THR A 1 89 ? -6.009 -8.002 6.071 1.00 98.69 89 THR A O 1
ATOM 579 N N . LEU A 1 90 ? -5.864 -7.878 8.318 1.00 98.81 90 LEU A N 1
ATOM 580 C CA . LEU A 1 90 ? -5.210 -6.570 8.413 1.00 98.81 90 LEU A CA 1
ATOM 581 C C . LEU A 1 90 ? 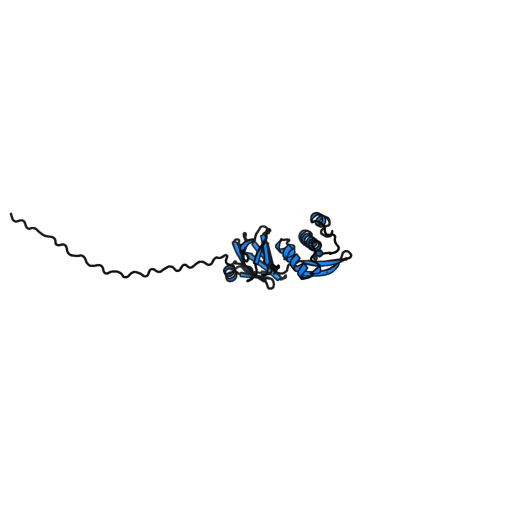-3.918 -6.740 9.212 1.00 98.81 90 LEU A C 1
ATOM 583 O O . LEU A 1 90 ? -3.947 -6.866 10.436 1.00 98.81 90 LEU A O 1
ATOM 587 N N . THR A 1 91 ? -2.786 -6.793 8.517 1.00 98.75 91 THR A N 1
ATOM 588 C CA . THR A 1 91 ? -1.484 -7.076 9.129 1.00 98.75 91 THR A CA 1
ATOM 589 C C . THR A 1 91 ? -0.711 -5.792 9.370 1.00 98.75 91 THR A C 1
ATOM 591 O O . THR A 1 91 ? -0.391 -5.098 8.408 1.00 98.75 91 THR A O 1
ATOM 594 N N . ALA A 1 92 ? -0.377 -5.506 10.626 1.00 98.69 92 ALA A N 1
ATOM 595 C CA . ALA A 1 92 ? 0.553 -4.438 10.977 1.00 98.69 92 ALA A CA 1
ATOM 596 C C . ALA A 1 92 ? 1.990 -4.820 10.587 1.00 98.69 92 ALA A C 1
ATOM 598 O O . ALA A 1 92 ? 2.427 -5.953 10.809 1.00 98.69 92 ALA A O 1
ATOM 599 N N . LEU A 1 93 ? 2.719 -3.871 10.009 1.00 98.38 93 LEU A N 1
ATOM 600 C CA . LEU A 1 93 ? 4.103 -4.004 9.575 1.00 98.38 93 LEU A CA 1
ATOM 601 C C . LEU A 1 93 ? 5.043 -3.285 10.547 1.00 98.38 93 LEU A C 1
ATOM 603 O O . LEU A 1 93 ? 4.635 -2.451 11.354 1.00 98.38 93 LEU A O 1
ATOM 607 N N . SER A 1 94 ? 6.330 -3.625 10.488 1.00 97.31 94 SER A N 1
ATOM 608 C CA . SER A 1 94 ? 7.327 -3.137 11.449 1.00 97.31 94 SER A CA 1
ATOM 609 C C . SER A 1 94 ? 7.627 -1.639 11.358 1.00 97.31 94 SER A C 1
ATOM 611 O O . SER A 1 94 ? 8.275 -1.107 12.252 1.00 97.31 94 SER A O 1
ATOM 613 N N . ASP A 1 95 ? 7.197 -0.971 10.290 1.00 96.50 95 ASP A N 1
ATOM 614 C CA . ASP A 1 95 ? 7.330 0.475 10.089 1.00 96.50 95 ASP A CA 1
ATOM 615 C C . ASP A 1 95 ? 6.071 1.256 10.511 1.00 96.50 95 ASP A C 1
ATOM 617 O O . ASP A 1 95 ? 5.942 2.432 10.191 1.00 96.50 95 ASP A O 1
ATOM 621 N N . GLY A 1 96 ? 5.129 0.608 11.205 1.00 97.62 96 GLY A N 1
ATOM 622 C CA . GLY A 1 96 ? 3.899 1.239 11.685 1.00 97.62 96 GLY A CA 1
ATOM 623 C C . GLY A 1 96 ? 2.773 1.311 10.652 1.00 97.62 96 GLY A C 1
ATOM 624 O O . GLY A 1 96 ? 1.687 1.782 10.987 1.00 97.62 96 GLY A O 1
ATOM 625 N N . THR A 1 97 ? 2.986 0.816 9.430 1.00 98.50 97 THR A N 1
ATOM 626 C CA . THR A 1 97 ? 1.939 0.700 8.402 1.00 98.50 97 THR A CA 1
ATOM 627 C C . THR A 1 97 ? 1.174 -0.620 8.505 1.00 98.50 97 THR A C 1
ATOM 629 O O . THR A 1 97 ? 1.492 -1.475 9.331 1.00 98.50 97 THR A O 1
ATOM 632 N N . ALA A 1 98 ? 0.125 -0.806 7.701 1.00 98.75 98 ALA A N 1
ATOM 633 C CA . ALA A 1 98 ? -0.585 -2.078 7.631 1.00 98.75 98 ALA A CA 1
ATOM 634 C C . ALA A 1 98 ? -1.048 -2.421 6.214 1.00 98.75 98 ALA A C 1
ATOM 636 O O . ALA A 1 98 ? -1.250 -1.548 5.371 1.00 98.75 98 ALA A O 1
ATOM 637 N N . VAL A 1 99 ? -1.262 -3.712 5.970 1.00 98.88 99 VAL A N 1
ATOM 638 C CA . VAL A 1 99 ? -1.744 -4.238 4.688 1.00 98.88 99 VAL A CA 1
ATOM 639 C C . VAL A 1 99 ? -2.981 -5.100 4.881 1.00 98.88 99 VAL A C 1
ATOM 641 O O . VAL A 1 99 ? -3.058 -5.921 5.798 1.00 98.88 99 VAL A O 1
ATOM 644 N N . VAL A 1 100 ? -3.952 -4.913 3.994 1.00 98.88 100 VAL A N 1
ATOM 645 C CA . VAL A 1 100 ? -5.109 -5.791 3.852 1.00 98.88 100 VAL A CA 1
ATOM 646 C C . VAL A 1 100 ? -4.742 -6.893 2.874 1.00 98.88 100 VAL A C 1
ATOM 648 O O . VAL A 1 100 ? -4.283 -6.607 1.765 1.00 98.88 100 VAL A O 1
ATOM 651 N N . ARG A 1 101 ? -4.977 -8.143 3.267 1.00 98.69 101 ARG A N 1
ATOM 652 C CA . ARG A 1 101 ? -4.796 -9.306 2.394 1.00 98.69 101 ARG A CA 1
ATOM 653 C C . ARG A 1 101 ? -6.055 -10.148 2.317 1.00 98.69 101 ARG A C 1
ATOM 655 O O . ARG A 1 101 ? -6.802 -10.234 3.292 1.00 98.69 101 ARG A O 1
ATOM 662 N N . ASP A 1 102 ? -6.275 -10.764 1.163 1.00 98.06 102 ASP A N 1
ATOM 663 C CA . ASP A 1 102 ? -7.366 -11.715 0.976 1.00 98.06 102 ASP A CA 1
ATOM 664 C C . ASP A 1 102 ? -7.086 -13.066 1.663 1.00 98.06 102 ASP A C 1
ATOM 666 O O . ASP A 1 102 ? -6.045 -13.280 2.289 1.00 98.06 102 ASP A O 1
ATOM 670 N N . ALA A 1 103 ? -8.025 -14.006 1.53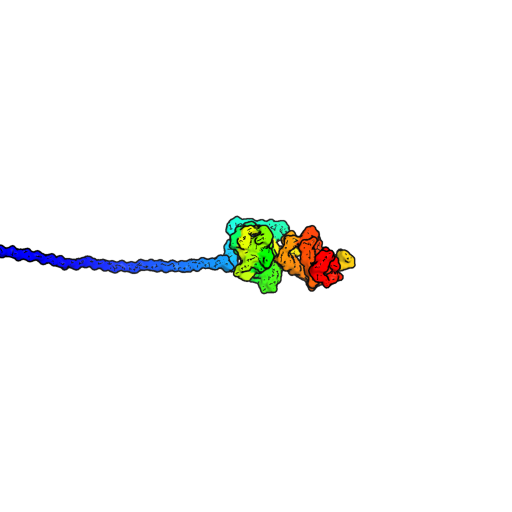7 1.00 96.12 103 ALA A N 1
ATOM 671 C CA . ALA A 1 103 ? -7.887 -15.350 2.098 1.00 96.12 103 ALA A CA 1
ATOM 672 C C . ALA A 1 103 ? -6.703 -16.152 1.514 1.00 96.12 103 ALA A C 1
ATOM 674 O O . ALA A 1 103 ? -6.258 -17.121 2.130 1.00 96.12 103 ALA A O 1
ATOM 675 N N . GLY A 1 104 ? -6.200 -15.769 0.336 1.00 97.06 104 GLY A N 1
ATOM 676 C CA . GLY A 1 104 ? -5.008 -16.326 -0.303 1.00 97.06 104 GLY A CA 1
ATOM 677 C C . GLY A 1 104 ? -3.712 -15.613 0.091 1.00 97.06 104 GLY A C 1
ATOM 678 O O . GLY A 1 104 ? -2.668 -15.920 -0.480 1.00 97.06 104 GLY A O 1
ATOM 679 N N . ALA A 1 105 ? -3.769 -14.685 1.053 1.00 96.62 105 ALA A N 1
ATOM 680 C CA . ALA A 1 105 ? -2.672 -13.813 1.460 1.00 96.62 105 ALA A CA 1
ATOM 681 C C . ALA A 1 105 ? -2.155 -12.882 0.343 1.00 96.62 105 ALA A C 1
ATOM 683 O O . ALA A 1 105 ? -1.042 -12.365 0.446 1.00 96.62 105 ALA A O 1
ATOM 684 N N . ALA A 1 106 ? -2.944 -12.629 -0.705 1.00 97.75 106 ALA A N 1
ATOM 685 C CA . ALA A 1 106 ? -2.597 -11.644 -1.722 1.00 97.75 106 ALA A CA 1
ATOM 686 C C . ALA A 1 106 ? -2.895 -10.224 -1.221 1.00 97.75 106 ALA A C 1
ATOM 688 O O . ALA A 1 106 ? -3.882 -10.004 -0.517 1.00 97.75 106 ALA A O 1
ATOM 689 N N . PHE A 1 107 ? -2.051 -9.258 -1.593 1.00 98.50 107 PHE A N 1
ATOM 690 C CA . 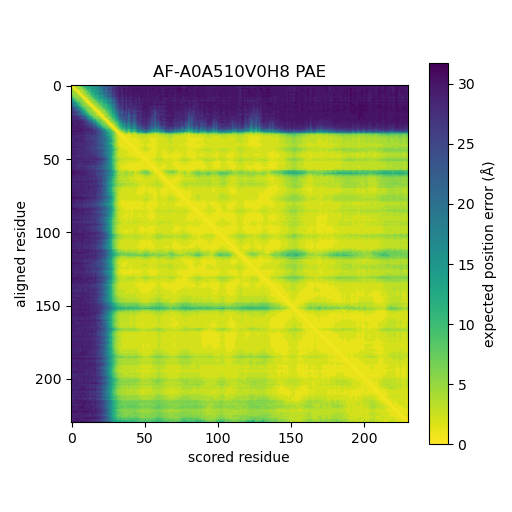PHE A 1 107 ? -2.264 -7.842 -1.286 1.00 98.50 107 PHE A CA 1
ATOM 691 C C . PHE A 1 107 ? -3.575 -7.335 -1.904 1.00 98.50 107 PHE A C 1
ATOM 693 O O . PHE A 1 107 ? -3.835 -7.543 -3.089 1.00 98.50 107 PHE A O 1
ATOM 700 N N . VAL A 1 108 ? -4.370 -6.622 -1.105 1.00 98.62 108 VAL A N 1
ATOM 701 C CA . VAL A 1 108 ? -5.644 -6.014 -1.520 1.00 98.62 108 VAL A CA 1
ATOM 702 C C . VAL A 1 108 ? -5.615 -4.493 -1.366 1.00 98.62 108 VAL A C 1
ATOM 704 O O . VAL A 1 108 ? -6.088 -3.774 -2.245 1.00 98.62 108 VAL A O 1
ATOM 707 N N . ALA A 1 109 ? -5.088 -3.994 -0.249 1.00 98.81 109 ALA A N 1
ATOM 708 C CA . ALA A 1 109 ? -5.010 -2.567 0.045 1.00 98.81 109 ALA A CA 1
ATOM 709 C C . ALA A 1 109 ? -3.928 -2.278 1.090 1.00 98.81 109 ALA A C 1
ATOM 711 O O . ALA A 1 109 ? -3.545 -3.157 1.862 1.00 98.81 109 ALA A O 1
ATOM 712 N N . GLY A 1 110 ? -3.466 -1.033 1.141 1.00 98.69 110 GLY A N 1
ATOM 713 C CA . GLY A 1 110 ? -2.475 -0.562 2.100 1.00 98.69 110 GLY A CA 1
ATOM 714 C C . GLY A 1 110 ? -3.001 0.589 2.951 1.00 98.69 110 GLY A C 1
ATOM 715 O O . GLY A 1 110 ? -3.847 1.374 2.518 1.00 98.69 110 GLY A O 1
ATOM 716 N N . LEU A 1 111 ? -2.488 0.678 4.173 1.00 98.69 111 LEU A N 1
ATOM 717 C CA . LEU A 1 111 ? -2.785 1.720 5.144 1.00 98.69 111 LEU A CA 1
ATOM 718 C C . LEU A 1 111 ? -1.475 2.324 5.656 1.00 98.69 111 LEU A C 1
ATOM 720 O O . LEU A 1 111 ? -0.654 1.624 6.247 1.00 98.69 111 LEU A O 1
ATOM 724 N N . THR A 1 112 ? -1.312 3.629 5.466 1.00 98.12 112 THR A N 1
ATOM 725 C CA . THR A 1 112 ? -0.253 4.432 6.091 1.00 98.12 112 THR A CA 1
ATOM 726 C C . THR A 1 112 ? -0.872 5.389 7.103 1.00 98.12 112 THR A C 1
ATOM 728 O O . THR A 1 112 ? -2.086 5.621 7.104 1.00 98.12 112 THR A O 1
ATOM 731 N N . VAL A 1 113 ? -0.041 5.920 7.995 1.00 97.06 113 VAL A N 1
ATOM 732 C CA . VAL A 1 113 ? -0.454 6.858 9.041 1.00 97.06 113 VAL A CA 1
ATOM 733 C C . VAL A 1 113 ? 0.451 8.087 9.026 1.00 97.06 113 VAL A C 1
ATOM 735 O O . VAL A 1 113 ? 1.622 7.996 8.656 1.00 97.06 113 VAL A O 1
ATOM 738 N N . GLN A 1 114 ? -0.098 9.247 9.381 1.00 94.31 114 GLN A N 1
ATOM 739 C CA . GLN A 1 114 ? 0.654 10.488 9.567 1.00 94.31 114 GLN A CA 1
ATOM 740 C C . GLN A 1 114 ? 0.349 11.105 10.940 1.00 94.31 114 GLN A C 1
ATOM 742 O O . GLN A 1 114 ? -0.820 11.169 11.308 1.00 94.31 114 GLN A O 1
ATOM 747 N N . PRO A 1 115 ? 1.343 11.621 11.683 1.00 93.38 115 PRO A N 1
ATOM 748 C CA . PRO A 1 115 ? 2.765 11.675 11.337 1.00 93.38 115 PRO A CA 1
ATOM 749 C C . PRO A 1 115 ? 3.421 10.281 11.282 1.00 93.38 115 PRO A C 1
ATOM 751 O O . PRO A 1 115 ? 2.854 9.301 11.748 1.00 93.38 115 PRO A O 1
ATOM 754 N N . TRP A 1 116 ? 4.583 10.186 10.630 1.00 86.50 116 TRP A N 1
ATOM 755 C CA . TRP A 1 116 ? 5.255 8.914 10.301 1.00 86.50 116 TRP A CA 1
ATOM 756 C C . TRP A 1 116 ? 5.802 8.154 11.519 1.00 86.50 116 TRP A C 1
ATOM 758 O O . TRP A 1 116 ? 6.224 7.010 11.392 1.00 86.50 116 TRP A O 1
ATOM 768 N N . ASP A 1 117 ? 5.839 8.797 12.683 1.00 88.56 117 ASP A N 1
ATOM 769 C CA . ASP A 1 117 ? 6.199 8.199 13.965 1.00 88.56 117 ASP A CA 1
ATOM 770 C C . ASP A 1 117 ? 4.998 7.568 14.688 1.00 88.56 117 ASP A C 1
ATOM 772 O O . ASP A 1 117 ? 5.200 6.826 15.649 1.00 88.56 117 ASP A O 1
ATOM 776 N N . ALA A 1 118 ? 3.768 7.800 14.212 1.00 94.94 118 ALA A N 1
ATOM 777 C CA . ALA A 1 118 ? 2.607 7.031 14.640 1.00 94.94 118 ALA A CA 1
ATOM 778 C C . ALA A 1 118 ? 2.703 5.592 14.117 1.00 94.94 118 ALA A C 1
ATOM 780 O O . ALA A 1 118 ? 3.255 5.328 13.048 1.00 94.94 118 ALA A O 1
ATOM 781 N N . SER A 1 119 ? 2.132 4.645 14.860 1.00 96.56 119 SER A N 1
ATOM 782 C CA . SER A 1 119 ? 2.239 3.229 14.510 1.00 96.56 119 SER A CA 1
ATOM 783 C C . SER A 1 119 ? 0.939 2.459 14.698 1.00 96.56 119 SER A C 1
ATOM 785 O O . SER A 1 119 ? 0.099 2.771 15.547 1.00 96.56 119 SER A O 1
ATOM 787 N N . LEU A 1 120 ? 0.772 1.442 13.856 1.00 98.50 120 LEU A N 1
ATOM 788 C CA . LEU A 1 120 ? -0.263 0.429 13.971 1.00 98.50 120 LEU A CA 1
ATOM 789 C C . LEU A 1 120 ? 0.330 -0.814 14.634 1.00 98.50 120 LEU A C 1
ATOM 791 O O . LEU A 1 120 ? 1.307 -1.381 14.150 1.00 98.50 120 LEU A O 1
ATOM 795 N N . THR A 1 121 ? -0.305 -1.282 15.702 1.00 98.50 121 THR A N 1
ATOM 796 C CA . THR A 1 121 ? 0.062 -2.521 16.390 1.00 98.50 121 THR A CA 1
ATOM 797 C C . THR A 1 121 ? -0.960 -3.615 16.116 1.00 98.50 121 THR A C 1
ATOM 799 O O . THR A 1 121 ? -2.175 -3.400 16.172 1.00 98.50 121 THR A O 1
ATOM 802 N N . GLN A 1 122 ? -0.469 -4.831 15.867 1.00 98.69 122 GLN A N 1
ATOM 803 C CA . GLN A 1 122 ? -1.317 -6.006 15.688 1.00 98.69 122 GLN A CA 1
ATOM 804 C C . GLN A 1 122 ? -2.075 -6.344 16.979 1.00 98.69 122 GLN A C 1
ATOM 806 O O . GLN A 1 122 ? -1.470 -6.517 18.037 1.00 98.69 122 GLN A O 1
ATOM 811 N N . VAL A 1 123 ? -3.397 -6.510 16.885 1.00 98.56 123 VAL A N 1
ATOM 812 C CA . VAL A 1 123 ? -4.240 -6.996 17.995 1.00 98.56 123 VAL A CA 1
ATOM 813 C C . VAL A 1 123 ? -4.713 -8.423 17.720 1.00 98.56 123 VAL A C 1
ATOM 815 O O . VAL A 1 123 ? -4.602 -9.297 18.576 1.00 98.56 123 VAL A O 1
ATOM 818 N N . ARG A 1 124 ? -5.228 -8.663 16.511 1.00 98.19 124 ARG A N 1
ATOM 819 C CA . ARG A 1 124 ? -5.726 -9.951 15.985 1.00 98.19 124 ARG A CA 1
ATOM 820 C C . ARG A 1 124 ? -5.462 -10.014 14.482 1.00 98.19 124 ARG A C 1
ATOM 822 O O . ARG A 1 124 ? -5.222 -8.954 13.925 1.00 98.19 124 ARG A O 1
ATOM 829 N N . PRO A 1 125 ? -5.555 -11.166 13.799 1.00 98.00 125 PRO A N 1
ATOM 830 C CA . PRO A 1 125 ? -5.289 -11.242 12.356 1.00 98.00 125 PRO A CA 1
ATOM 831 C C . PRO A 1 125 ? -6.045 -10.213 11.497 1.00 98.00 125 PRO A C 1
ATOM 833 O O . PRO A 1 125 ? -5.517 -9.731 10.500 1.00 98.00 125 PRO A O 1
ATOM 836 N N . GLU A 1 126 ? -7.261 -9.842 11.892 1.00 98.44 126 GLU A N 1
ATOM 837 C CA . GLU A 1 126 ? -8.124 -8.894 11.183 1.00 98.44 126 GLU A CA 1
ATOM 838 C C . GLU A 1 126 ? -8.140 -7.500 11.816 1.00 98.44 126 GLU A C 1
ATOM 840 O O . GLU A 1 126 ? -8.735 -6.597 11.234 1.00 98.44 126 GLU A O 1
ATOM 845 N N . VAL A 1 127 ? -7.537 -7.323 12.999 1.00 98.75 127 VAL A N 1
ATOM 846 C CA . VAL A 1 127 ? -7.659 -6.101 13.809 1.00 98.75 127 VAL A CA 1
ATOM 847 C C . VAL A 1 127 ? -6.294 -5.550 14.195 1.00 98.75 127 VAL A C 1
ATOM 849 O O . VAL A 1 127 ? -5.473 -6.235 14.817 1.00 98.75 127 VAL A O 1
ATOM 852 N N . VAL A 1 128 ? -6.101 -4.267 13.912 1.00 98.88 128 VAL A N 1
ATOM 853 C CA . VAL A 1 128 ? -4.967 -3.473 14.396 1.00 98.88 128 VAL A CA 1
ATOM 854 C C . VAL A 1 128 ? -5.472 -2.340 15.280 1.00 98.88 128 VAL A C 1
ATOM 856 O O . VAL A 1 128 ? -6.642 -1.951 15.228 1.00 98.88 128 VAL A O 1
ATOM 859 N N . ARG A 1 129 ? -4.574 -1.809 16.101 1.00 98.75 129 ARG A N 1
ATOM 860 C CA . ARG A 1 129 ? -4.805 -0.618 16.909 1.00 98.75 129 ARG A CA 1
ATOM 861 C C . ARG A 1 129 ? -3.818 0.454 16.489 1.00 98.75 129 ARG A C 1
ATOM 863 O O . ARG A 1 129 ? -2.636 0.166 16.358 1.00 98.75 129 ARG A O 1
ATOM 870 N N . LEU A 1 130 ? -4.305 1.671 16.330 1.00 98.44 130 LEU A N 1
ATOM 871 C CA . LEU A 1 130 ? -3.462 2.846 16.203 1.00 98.44 130 LEU A CA 1
ATOM 872 C C . LEU A 1 130 ? -2.969 3.275 17.588 1.00 98.44 130 LEU A C 1
ATOM 874 O O . LEU A 1 130 ? -3.786 3.490 18.485 1.00 98.44 130 LEU A O 1
ATOM 878 N N . ASP A 1 131 ? -1.660 3.396 17.776 1.00 97.38 131 ASP A N 1
ATOM 879 C CA . ASP A 1 131 ? -1.084 3.688 19.092 1.00 97.38 131 ASP A CA 1
ATOM 880 C C . ASP A 1 131 ? -1.043 5.192 19.418 1.00 97.38 131 ASP A C 1
ATOM 882 O O . ASP A 1 131 ? -1.228 5.556 20.579 1.00 97.38 131 ASP A O 1
ATOM 886 N N . ASP A 1 132 ? -0.947 6.060 18.406 1.00 96.31 132 ASP A N 1
ATOM 887 C CA . ASP A 1 132 ? -0.890 7.523 18.543 1.00 96.31 132 ASP A CA 1
ATOM 888 C C . ASP A 1 132 ? -1.958 8.210 17.688 1.00 96.31 132 ASP A C 1
ATOM 890 O O . ASP A 1 132 ? -2.410 7.660 16.693 1.00 96.31 132 ASP A O 1
ATOM 894 N N . ALA A 1 133 ? -2.394 9.419 18.047 1.00 96.69 133 ALA A N 1
ATOM 895 C CA . ALA A 1 133 ? -3.353 10.142 17.209 1.00 96.69 133 ALA A CA 1
ATOM 896 C C . ALA A 1 133 ? -2.734 10.454 15.836 1.00 96.69 133 ALA A C 1
ATOM 898 O O . ALA A 1 133 ? -1.637 11.009 15.774 1.00 96.69 133 ALA A O 1
ATOM 899 N N . ALA A 1 134 ? -3.439 10.109 14.758 1.00 97.75 134 ALA A N 1
ATOM 900 C CA . ALA A 1 134 ? -2.899 10.178 13.405 1.00 97.75 134 ALA A CA 1
ATOM 901 C C . ALA A 1 134 ? -3.989 10.369 12.340 1.00 97.75 134 ALA A C 1
ATOM 903 O O . ALA A 1 134 ? -5.161 10.037 12.543 1.00 97.75 134 ALA A O 1
ATOM 904 N N . ASP A 1 135 ? -3.570 10.857 11.177 1.00 97.88 135 ASP A N 1
ATOM 905 C CA . ASP A 1 135 ? -4.310 10.787 9.926 1.00 97.88 135 ASP A CA 1
ATOM 906 C C . ASP A 1 135 ? -4.042 9.441 9.254 1.00 97.88 135 ASP A C 1
ATOM 908 O O . ASP A 1 135 ? -2.918 9.126 8.863 1.00 97.88 135 ASP A O 1
ATOM 912 N N . LEU A 1 136 ? -5.091 8.643 9.100 1.00 98.50 136 LEU A N 1
ATOM 913 C CA . LEU A 1 136 ? -5.067 7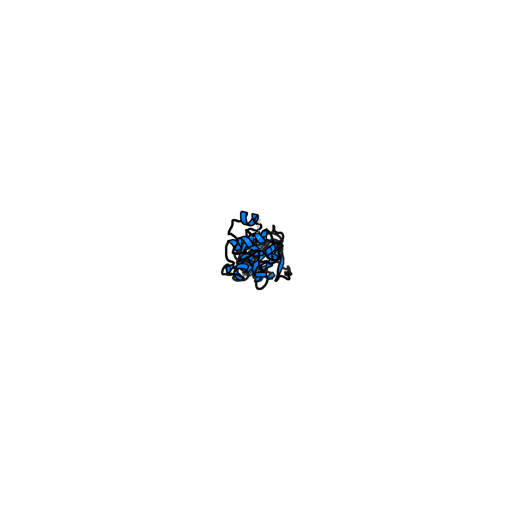.428 8.296 1.00 98.50 136 LEU A CA 1
ATOM 914 C C . LEU A 1 136 ? -5.062 7.807 6.814 1.00 98.50 136 LEU A C 1
ATOM 916 O O 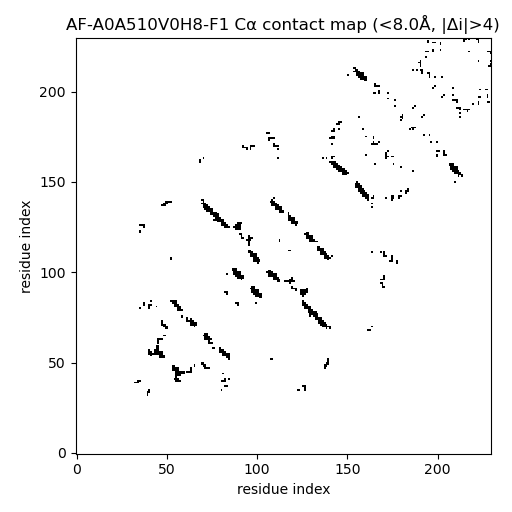. LEU A 1 136 ? -5.842 8.671 6.413 1.00 98.50 136 LEU A O 1
ATOM 920 N N . TRP A 1 137 ? -4.264 7.126 5.992 1.00 98.50 137 TRP A N 1
ATOM 921 C CA . TRP A 1 137 ? -4.323 7.210 4.532 1.00 98.50 137 TRP A CA 1
ATOM 922 C C . TRP A 1 137 ? -4.390 5.800 3.936 1.00 98.50 137 TRP A C 1
ATOM 924 O O . TRP A 1 137 ? -3.438 5.019 3.994 1.00 98.50 137 TRP A O 1
ATOM 934 N N . PHE A 1 138 ? -5.563 5.462 3.407 1.00 98.75 138 PHE A N 1
ATOM 935 C CA . PHE A 1 138 ? -5.934 4.125 2.959 1.00 98.75 138 PHE A CA 1
ATOM 936 C C . PHE A 1 138 ? -6.162 4.093 1.449 1.00 98.75 138 PHE A C 1
ATOM 938 O O . PHE A 1 138 ? -6.896 4.926 0.914 1.00 98.75 138 PHE A O 1
ATOM 945 N N . THR A 1 139 ? -5.576 3.116 0.757 1.00 98.75 139 THR A N 1
ATOM 946 C CA . THR A 1 139 ? -5.777 2.947 -0.685 1.00 98.75 139 THR A CA 1
ATOM 947 C C . THR A 1 139 ? -5.760 1.485 -1.114 1.00 98.75 139 THR A C 1
ATOM 949 O O . THR A 1 139 ? -5.008 0.670 -0.583 1.00 98.75 139 THR A O 1
ATOM 952 N N . SER A 1 140 ? -6.553 1.169 -2.134 1.00 98.62 140 SER A N 1
ATOM 953 C CA . SER A 1 140 ? -6.450 -0.080 -2.901 1.00 98.62 140 SER A CA 1
ATOM 954 C C . SER A 1 140 ? -5.552 0.050 -4.141 1.00 98.62 140 SER A C 1
ATOM 956 O O . SER A 1 140 ? -5.355 -0.925 -4.861 1.00 98.62 140 SER A O 1
ATOM 958 N N . VAL A 1 141 ? -4.981 1.232 -4.403 1.00 98.50 141 VAL A N 1
ATOM 959 C CA . VAL A 1 141 ? -4.188 1.531 -5.607 1.00 98.50 141 VAL A CA 1
ATOM 960 C C . VAL A 1 141 ? -2.781 1.988 -5.215 1.00 98.50 141 VAL A C 1
ATOM 962 O O . VAL A 1 141 ? -2.584 3.112 -4.748 1.00 98.50 141 VAL A O 1
ATOM 965 N N . ALA A 1 142 ? -1.795 1.116 -5.425 1.00 98.50 142 ALA A N 1
ATOM 966 C CA . ALA A 1 142 ? -0.371 1.429 -5.289 1.00 98.50 142 ALA A CA 1
ATOM 967 C C . ALA A 1 142 ? 0.261 1.794 -6.646 1.00 98.50 142 ALA A C 1
ATOM 969 O O . ALA A 1 142 ? 1.120 2.670 -6.719 1.00 98.50 142 ALA A O 1
ATOM 970 N N . VAL A 1 143 ? -0.203 1.159 -7.728 1.00 98.69 143 VAL A N 1
ATOM 971 C CA . VAL A 1 143 ? 0.254 1.371 -9.106 1.00 98.69 143 VAL A CA 1
ATOM 972 C C . VAL A 1 143 ? -0.914 1.866 -9.949 1.00 98.69 143 VAL A C 1
ATOM 974 O O . VAL A 1 143 ? -1.873 1.134 -10.189 1.00 98.69 143 VAL A O 1
ATOM 977 N N . GLU A 1 144 ? -0.816 3.097 -10.442 1.00 98.50 144 GLU A N 1
ATOM 978 C CA . GLU A 1 144 ? -1.800 3.675 -11.362 1.00 98.50 144 GLU A CA 1
ATOM 979 C C . GLU A 1 144 ? -1.715 3.019 -12.747 1.00 98.50 144 GLU A C 1
ATOM 981 O O . GLU A 1 144 ? -2.736 2.779 -13.389 1.00 98.50 144 GLU A O 1
ATOM 986 N N . SER A 1 145 ? -0.499 2.708 -13.211 1.00 98.56 145 SER A N 1
ATOM 987 C CA . SER A 1 145 ? -0.274 1.929 -14.435 1.00 98.56 145 SER A CA 1
ATOM 988 C C . SER A 1 145 ? 1.127 1.314 -14.489 1.00 98.56 145 SER A C 1
ATOM 990 O O . SER A 1 145 ? 2.074 1.877 -13.945 1.00 98.56 145 SER A O 1
ATOM 992 N N . ALA A 1 146 ? 1.274 0.185 -15.182 1.00 98.62 146 ALA A N 1
ATOM 993 C CA . ALA A 1 146 ? 2.555 -0.402 -15.565 1.00 98.62 146 ALA A CA 1
ATOM 994 C C . ALA A 1 146 ? 2.512 -0.783 -17.053 1.00 98.62 146 ALA A C 1
ATOM 996 O O . ALA A 1 146 ? 1.756 -1.669 -17.453 1.00 98.62 146 ALA A O 1
ATOM 997 N N . VAL A 1 147 ? 3.289 -0.089 -17.890 1.00 98.38 147 VAL A N 1
ATOM 998 C CA . VAL A 1 147 ? 3.198 -0.213 -19.356 1.00 98.38 147 VAL A CA 1
ATOM 999 C C . VAL A 1 147 ? 4.562 -0.509 -19.967 1.00 98.38 147 VAL A C 1
ATOM 1001 O O . VAL A 1 147 ? 5.519 0.239 -19.779 1.00 98.38 147 VAL A O 1
ATOM 1004 N N . TRP A 1 148 ? 4.645 -1.607 -20.721 1.00 98.44 148 TRP A N 1
ATOM 1005 C CA . TRP A 1 148 ? 5.846 -1.970 -21.470 1.00 98.44 148 TRP A CA 1
ATOM 1006 C C . TRP A 1 148 ? 6.070 -1.031 -22.659 1.00 98.44 148 TRP A C 1
ATOM 1008 O O . TRP A 1 148 ? 5.147 -0.720 -23.413 1.00 98.44 148 TRP A O 1
ATOM 1018 N N . GLY A 1 149 ? 7.325 -0.653 -22.868 1.00 97.69 149 GLY A N 1
ATOM 1019 C CA . GLY A 1 149 ? 7.790 0.125 -24.006 1.00 97.69 149 GLY A CA 1
ATOM 1020 C C . GLY A 1 149 ? 9.299 -0.013 -24.180 1.00 97.69 149 GLY A C 1
ATOM 1021 O O . GLY A 1 149 ? 9.887 -1.032 -23.817 1.00 97.69 149 GLY A O 1
ATOM 1022 N N . GLU A 1 150 ? 9.918 1.030 -24.724 1.00 96.81 150 GLU A N 1
ATOM 1023 C CA . GLU A 1 150 ? 11.364 1.123 -24.916 1.00 96.81 150 GLU A CA 1
ATOM 1024 C C . GLU A 1 150 ? 11.890 2.368 -24.196 1.00 96.81 150 GLU A C 1
ATOM 1026 O O . GLU A 1 150 ? 11.363 3.469 -24.381 1.00 96.81 150 GLU A O 1
ATOM 1031 N N . ALA A 1 151 ? 12.939 2.201 -23.397 1.00 94.44 151 ALA A N 1
ATOM 1032 C CA . ALA A 1 151 ? 13.670 3.282 -22.749 1.00 94.44 151 ALA A CA 1
ATOM 1033 C C . ALA A 1 151 ? 15.149 2.900 -22.634 1.00 94.44 151 ALA A C 1
ATOM 1035 O O . ALA A 1 151 ? 15.499 1.726 -22.576 1.00 94.44 151 ALA A O 1
ATOM 1036 N N . GLU A 1 152 ? 16.034 3.898 -22.647 1.00 90.44 152 GLU A N 1
ATOM 1037 C CA . GLU A 1 152 ? 17.477 3.705 -22.410 1.00 90.44 152 GLU A CA 1
ATOM 1038 C C . GLU A 1 152 ? 18.155 2.652 -23.318 1.00 90.44 152 GLU A C 1
ATOM 1040 O O . GLU A 1 152 ? 19.216 2.126 -22.999 1.00 90.44 152 GLU A O 1
ATOM 1045 N N . GLY A 1 153 ? 17.579 2.399 -24.501 1.00 90.12 153 GLY A N 1
ATOM 1046 C CA . GLY A 1 153 ? 18.137 1.496 -25.510 1.00 90.12 153 GLY A CA 1
ATOM 1047 C C . GLY A 1 153 ? 17.612 0.059 -25.468 1.00 90.12 153 GLY A C 1
ATOM 1048 O O . GLY A 1 153 ? 18.122 -0.770 -26.222 1.00 90.12 153 GLY A O 1
ATOM 1049 N N . GLY A 1 154 ? 16.600 -0.238 -24.649 1.00 95.50 154 GLY A N 1
ATOM 1050 C CA . GLY A 1 154 ? 15.941 -1.537 -24.667 1.00 95.50 154 GLY A CA 1
ATOM 1051 C C . GLY A 1 154 ? 14.552 -1.539 -24.039 1.00 95.50 154 GLY A C 1
ATOM 1052 O O . GLY A 1 154 ? 14.006 -0.512 -23.629 1.00 95.50 154 GLY A O 1
ATOM 1053 N N . ARG A 1 155 ? 13.996 -2.746 -23.930 1.00 97.62 155 ARG A N 1
ATOM 1054 C CA . ARG A 1 155 ? 12.691 -2.987 -23.320 1.00 97.62 155 ARG A CA 1
ATOM 1055 C C . ARG A 1 155 ? 12.649 -2.436 -21.891 1.00 97.62 155 ARG A C 1
ATOM 1057 O O . ARG A 1 155 ? 13.531 -2.757 -21.101 1.00 97.62 155 ARG A O 1
ATOM 1064 N N . SER A 1 156 ? 11.619 -1.668 -21.552 1.00 98.31 156 SER A N 1
ATOM 1065 C CA . SER A 1 156 ? 11.451 -1.056 -20.228 1.00 98.31 156 SER A CA 1
ATOM 1066 C C . SER A 1 156 ? 9.977 -1.019 -19.821 1.00 98.31 156 SER A C 1
ATOM 1068 O O . SER A 1 156 ? 9.102 -0.796 -20.662 1.00 98.31 156 SER A O 1
ATOM 1070 N N . LEU A 1 157 ? 9.691 -1.284 -18.548 1.00 98.69 157 LEU A N 1
ATOM 1071 C CA . LEU A 1 157 ? 8.361 -1.179 -17.956 1.00 98.69 157 LEU A CA 1
ATOM 1072 C C . LEU A 1 157 ? 8.245 0.162 -17.234 1.00 98.69 157 LEU A C 1
ATOM 1074 O O . LEU A 1 157 ? 8.847 0.346 -16.180 1.00 98.69 157 LEU A O 1
ATOM 1078 N N . ALA A 1 158 ? 7.442 1.078 -17.769 1.00 98.62 158 ALA A N 1
ATOM 1079 C CA . ALA A 1 158 ? 7.152 2.345 -17.113 1.00 98.62 158 ALA A CA 1
ATOM 1080 C C . ALA A 1 158 ? 6.047 2.148 -16.065 1.00 98.62 158 ALA A C 1
ATOM 1082 O O . ALA A 1 158 ? 4.877 1.967 -16.411 1.00 98.62 158 ALA A O 1
ATOM 1083 N N . VAL A 1 159 ? 6.417 2.187 -14.785 1.00 98.81 159 VAL A N 1
ATOM 1084 C CA . VAL A 1 159 ? 5.507 2.116 -13.635 1.00 98.81 159 VAL A CA 1
ATOM 1085 C C . VAL A 1 159 ? 5.143 3.532 -13.196 1.00 98.81 159 VAL A C 1
ATOM 1087 O O . VAL A 1 159 ? 6.017 4.323 -12.855 1.00 98.81 159 VAL A O 1
ATOM 1090 N N . THR A 1 160 ? 3.854 3.860 -13.184 1.00 98.75 160 THR A N 1
ATOM 1091 C CA . THR A 1 160 ? 3.315 5.097 -12.600 1.00 98.75 160 THR A CA 1
ATOM 1092 C C . THR A 1 160 ? 2.776 4.777 -11.204 1.00 98.75 160 THR A C 1
ATOM 1094 O O . THR A 1 160 ? 1.733 4.126 -11.099 1.00 98.75 160 THR A O 1
ATOM 1097 N N . PRO A 1 161 ? 3.467 5.174 -10.123 1.00 98.62 161 PRO A N 1
ATOM 1098 C CA . PRO A 1 161 ? 3.018 4.909 -8.760 1.00 98.62 161 PRO A CA 1
ATOM 1099 C C . PRO A 1 161 ? 2.001 5.954 -8.290 1.00 98.62 161 PRO A C 1
ATOM 1101 O O . PRO A 1 161 ? 2.074 7.126 -8.682 1.00 98.62 161 PRO A O 1
ATOM 1104 N N . SER A 1 162 ? 1.101 5.537 -7.398 1.00 98.38 162 SER A N 1
ATOM 1105 C CA . SER A 1 162 ? 0.146 6.442 -6.755 1.00 98.38 162 SER A CA 1
ATOM 1106 C C . SER A 1 162 ? 0.828 7.391 -5.770 1.00 98.38 162 SER A C 1
ATOM 1108 O O . SER A 1 162 ? 1.930 7.128 -5.280 1.00 98.38 162 SER A O 1
ATOM 1110 N N . ALA A 1 163 ? 0.164 8.500 -5.430 1.00 97.38 163 ALA A N 1
ATOM 1111 C CA . ALA A 1 163 ? 0.669 9.441 -4.427 1.00 97.38 163 ALA A CA 1
ATOM 1112 C C . ALA A 1 163 ? 0.911 8.772 -3.061 1.00 97.38 163 ALA A C 1
ATOM 1114 O O . ALA A 1 163 ? 1.894 9.078 -2.391 1.00 97.38 163 ALA A O 1
ATOM 1115 N N . TRP A 1 164 ? 0.046 7.829 -2.680 1.00 97.88 164 TRP A N 1
ATOM 1116 C CA . TRP A 1 164 ? 0.194 7.037 -1.459 1.00 97.88 164 TRP A CA 1
ATOM 1117 C C . TRP A 1 164 ? 1.465 6.178 -1.480 1.00 97.88 164 TRP A C 1
ATOM 1119 O O . TRP A 1 164 ? 2.191 6.133 -0.490 1.00 97.88 164 TRP A O 1
ATOM 1129 N N . ALA A 1 165 ? 1.772 5.545 -2.616 1.00 98.00 165 ALA A N 1
ATOM 1130 C CA . ALA A 1 165 ? 2.942 4.680 -2.735 1.00 98.00 165 ALA A CA 1
ATOM 1131 C C . ALA A 1 165 ? 4.269 5.458 -2.706 1.00 98.00 165 ALA A C 1
ATOM 1133 O O . ALA A 1 165 ? 5.268 4.955 -2.206 1.00 98.00 165 ALA A O 1
ATOM 1134 N N . ARG A 1 166 ? 4.278 6.716 -3.168 1.00 97.25 166 ARG A N 1
ATOM 1135 C CA . ARG A 1 166 ? 5.469 7.590 -3.141 1.00 97.25 166 ARG A CA 1
ATOM 1136 C C . ARG A 1 166 ? 5.954 7.940 -1.733 1.00 97.25 166 ARG A C 1
ATOM 1138 O O . ARG A 1 166 ? 7.068 8.433 -1.598 1.00 97.25 166 ARG A O 1
ATOM 1145 N N . VAL A 1 167 ? 5.138 7.714 -0.699 1.00 93.12 167 VAL A N 1
ATOM 1146 C CA . VAL A 1 167 ? 5.526 7.965 0.699 1.00 93.12 167 VAL A CA 1
ATOM 1147 C C . VAL A 1 167 ? 6.681 7.057 1.140 1.00 93.12 167 VAL A C 1
ATOM 1149 O O . VAL A 1 167 ? 7.468 7.476 1.984 1.00 93.12 167 VAL A O 1
ATOM 1152 N N . GLY A 1 168 ? 6.826 5.862 0.554 1.00 95.06 168 GLY A N 1
ATOM 1153 C CA . GLY A 1 168 ? 7.956 4.977 0.840 1.00 95.06 168 GLY A CA 1
ATOM 1154 C C . GLY A 1 168 ? 7.829 4.254 2.182 1.00 95.06 168 GLY A C 1
ATOM 1155 O O . GLY A 1 168 ? 8.528 4.565 3.142 1.00 95.06 168 GLY A O 1
ATOM 1156 N N . SER A 1 169 ? 6.945 3.263 2.238 1.00 96.44 169 SER A N 1
ATOM 1157 C CA . SER A 1 169 ? 6.660 2.400 3.391 1.00 96.44 169 SER A CA 1
ATOM 1158 C C . SER A 1 169 ? 6.763 0.918 3.021 1.00 96.44 169 SER A C 1
ATOM 1160 O O . SER A 1 169 ? 6.784 0.551 1.849 1.00 96.44 169 SER A O 1
ATOM 1162 N N . LEU A 1 170 ? 6.771 0.030 4.009 1.00 97.62 170 LEU A N 1
ATOM 1163 C CA . LEU A 1 170 ? 6.690 -1.411 3.779 1.00 97.62 170 LEU A CA 1
ATOM 1164 C C . LEU A 1 170 ? 5.342 -1.806 3.163 1.00 97.62 170 LEU A C 1
ATOM 1166 O O . LEU A 1 170 ? 5.304 -2.673 2.290 1.00 97.62 170 LEU A O 1
ATOM 1170 N N . ALA A 1 171 ? 4.244 -1.150 3.560 1.00 98.31 171 ALA A N 1
ATOM 1171 C CA . ALA A 1 171 ? 2.941 -1.388 2.943 1.00 98.31 171 ALA A CA 1
ATOM 1172 C C . ALA A 1 171 ? 2.932 -0.980 1.463 1.00 98.31 171 ALA A C 1
ATOM 1174 O O . ALA A 1 171 ? 2.332 -1.678 0.640 1.00 98.31 171 ALA A O 1
ATOM 1175 N N . SER A 1 172 ? 3.593 0.128 1.110 1.00 98.06 172 SER A N 1
ATOM 1176 C CA . SER A 1 172 ? 3.697 0.565 -0.283 1.00 98.06 172 SER A CA 1
ATOM 1177 C C . SER A 1 172 ? 4.634 -0.302 -1.107 1.00 98.06 172 SER A C 1
ATOM 1179 O O . SER A 1 172 ? 4.233 -0.665 -2.207 1.00 98.06 172 SER A O 1
ATOM 1181 N N . GLN A 1 173 ? 5.776 -0.744 -0.575 1.00 98.25 173 GLN A N 1
ATOM 1182 C CA . GLN A 1 173 ? 6.660 -1.707 -1.251 1.00 98.25 173 GLN A CA 1
ATOM 1183 C C . GLN A 1 173 ? 5.917 -2.993 -1.635 1.00 98.25 173 GLN A C 1
ATOM 1185 O O . GLN A 1 173 ? 6.006 -3.465 -2.772 1.00 98.25 173 GLN A O 1
ATOM 1190 N N . GLU A 1 174 ? 5.140 -3.553 -0.703 1.00 98.56 174 GLU A N 1
ATOM 1191 C CA . GLU A 1 174 ? 4.345 -4.751 -0.971 1.00 98.56 174 GLU A CA 1
ATOM 1192 C C . GLU A 1 174 ? 3.254 -4.497 -2.015 1.00 98.56 174 GLU A C 1
ATOM 1194 O O . GLU A 1 174 ? 3.125 -5.266 -2.972 1.00 98.56 174 GLU A O 1
ATOM 1199 N N . GLY A 1 175 ? 2.491 -3.412 -1.856 1.00 98.62 175 GLY A N 1
ATOM 1200 C CA . GLY A 1 175 ? 1.420 -3.058 -2.782 1.00 98.62 175 GLY A CA 1
ATOM 1201 C C . GLY A 1 175 ? 1.924 -2.759 -4.191 1.00 98.62 175 GLY A C 1
ATOM 1202 O O . GLY A 1 175 ? 1.326 -3.212 -5.169 1.00 98.62 175 GLY A O 1
ATOM 1203 N N . LEU A 1 176 ? 3.044 -2.042 -4.301 1.00 98.81 176 LEU A N 1
ATOM 1204 C CA . LEU A 1 176 ? 3.710 -1.731 -5.561 1.00 98.81 176 LEU A CA 1
ATOM 1205 C C . LEU A 1 176 ? 4.096 -3.011 -6.290 1.00 98.81 176 LEU A C 1
ATOM 1207 O O . LEU A 1 176 ? 3.673 -3.209 -7.428 1.00 98.81 176 LEU A O 1
ATOM 1211 N N . TRP A 1 177 ? 4.845 -3.906 -5.640 1.00 98.75 177 TRP A N 1
ATOM 1212 C CA . TRP A 1 177 ? 5.291 -5.135 -6.292 1.00 98.75 177 TRP A CA 1
ATOM 1213 C C . TRP A 1 177 ? 4.121 -6.039 -6.690 1.00 98.75 177 TRP A C 1
ATOM 1215 O O . TRP A 1 177 ? 4.069 -6.514 -7.826 1.00 98.75 177 TRP A O 1
ATOM 1225 N N . ALA A 1 178 ? 3.144 -6.222 -5.796 1.00 98.69 178 ALA A N 1
ATOM 1226 C CA . ALA A 1 178 ? 1.964 -7.034 -6.076 1.00 98.69 178 ALA A CA 1
ATOM 1227 C C . ALA A 1 178 ? 1.193 -6.525 -7.305 1.00 98.69 178 ALA A C 1
ATOM 1229 O O . ALA A 1 178 ? 0.800 -7.315 -8.165 1.00 98.69 178 ALA A O 1
ATOM 1230 N N . GLN A 1 179 ? 1.004 -5.208 -7.422 1.00 98.75 179 GLN A N 1
ATOM 1231 C CA . GLN A 1 179 ? 0.264 -4.622 -8.539 1.00 98.75 179 GLN A CA 1
ATOM 1232 C C . GLN A 1 179 ? 1.088 -4.535 -9.827 1.00 98.75 179 GLN A C 1
ATOM 1234 O O . GLN A 1 179 ? 0.515 -4.713 -10.902 1.00 98.75 179 GLN A O 1
ATOM 1239 N N . VAL A 1 180 ? 2.411 -4.342 -9.749 1.00 98.81 180 VAL A N 1
ATOM 1240 C CA . VAL A 1 180 ? 3.299 -4.447 -10.920 1.00 98.81 180 VAL A CA 1
ATOM 1241 C C . VAL A 1 180 ? 3.201 -5.842 -11.530 1.00 98.81 180 VAL A C 1
ATOM 1243 O O . VAL A 1 180 ? 2.914 -5.952 -12.719 1.00 98.81 180 VAL A O 1
ATOM 1246 N N . VAL A 1 181 ? 3.353 -6.904 -10.734 1.00 98.62 181 VAL A N 1
ATOM 1247 C CA . VAL A 1 181 ? 3.276 -8.289 -11.235 1.00 98.62 181 VAL A CA 1
ATOM 1248 C C . VAL A 1 181 ? 1.871 -8.629 -11.739 1.00 98.62 181 VAL A C 1
ATOM 1250 O O . VAL A 1 181 ? 1.728 -9.319 -12.745 1.00 98.62 181 VAL A O 1
ATOM 1253 N N . ALA A 1 182 ? 0.817 -8.108 -11.106 1.00 98.38 182 ALA A N 1
ATOM 1254 C CA . ALA A 1 182 ? -0.548 -8.304 -11.593 1.00 98.38 182 ALA A CA 1
ATOM 1255 C C . ALA A 1 182 ? -0.791 -7.659 -12.974 1.00 98.38 182 ALA A C 1
ATOM 1257 O O . ALA A 1 182 ? -1.507 -8.231 -13.797 1.00 98.38 182 ALA A O 1
ATOM 1258 N N . GLN A 1 183 ? -0.209 -6.483 -13.237 1.00 98.50 183 GLN A N 1
ATOM 1259 C CA . GLN A 1 183 ? -0.355 -5.764 -14.511 1.00 98.50 183 GLN A CA 1
ATOM 1260 C C . GLN A 1 183 ? 0.630 -6.246 -15.590 1.00 98.50 183 GLN A C 1
ATOM 1262 O O . GLN A 1 183 ? 0.289 -6.257 -16.773 1.00 98.50 183 GLN A O 1
ATOM 1267 N N . ALA A 1 184 ? 1.831 -6.670 -15.192 1.00 98.31 184 ALA A N 1
ATOM 1268 C CA . ALA A 1 184 ? 2.906 -7.144 -16.058 1.00 98.31 184 ALA A CA 1
ATOM 1269 C C . ALA A 1 184 ? 3.555 -8.413 -15.462 1.00 98.31 184 ALA A C 1
ATOM 1271 O O . ALA A 1 184 ? 4.621 -8.334 -14.851 1.00 98.31 184 ALA A O 1
ATOM 1272 N N . PRO A 1 185 ? 2.944 -9.602 -15.637 1.00 98.00 185 PRO A N 1
ATOM 1273 C CA . PRO A 1 185 ? 3.415 -10.839 -14.999 1.00 98.00 185 PRO A CA 1
ATOM 1274 C C . PRO A 1 185 ? 4.841 -11.253 -15.368 1.00 98.00 185 PRO A C 1
ATOM 1276 O O . PRO A 1 185 ? 5.505 -11.960 -14.621 1.00 98.00 185 PRO A O 1
ATOM 1279 N N . ASP A 1 186 ? 5.326 -10.821 -16.527 1.00 95.94 186 ASP A N 1
ATOM 1280 C CA . ASP A 1 186 ? 6.683 -11.085 -16.994 1.00 95.94 186 ASP A CA 1
ATOM 1281 C C . ASP A 1 186 ? 7.741 -10.154 -16.379 1.00 95.94 186 ASP A C 1
ATOM 1283 O O . ASP A 1 186 ? 8.930 -10.326 -16.645 1.00 95.94 186 ASP A O 1
ATOM 1287 N N . ALA A 1 187 ? 7.326 -9.194 -15.547 1.00 97.88 187 ALA A N 1
ATOM 1288 C CA . ALA A 1 187 ? 8.215 -8.377 -14.733 1.00 97.88 187 ALA A CA 1
ATOM 1289 C C . ALA A 1 187 ? 8.691 -9.086 -13.454 1.00 97.88 187 ALA A C 1
ATOM 1291 O O 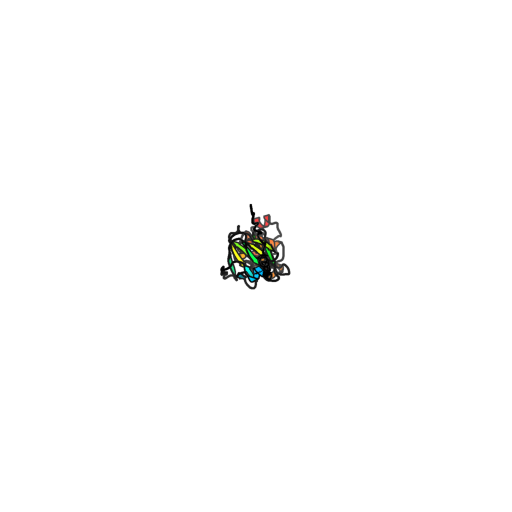. ALA A 1 187 ? 9.584 -8.559 -12.794 1.00 97.88 187 ALA A O 1
ATOM 1292 N N . ASP A 1 188 ? 8.124 -10.252 -13.103 1.00 97.94 188 ASP A N 1
ATOM 1293 C CA . ASP A 1 188 ? 8.381 -10.984 -11.852 1.00 97.94 188 ASP A CA 1
ATOM 1294 C C . ASP A 1 188 ? 9.803 -11.568 -11.788 1.00 97.94 188 ASP A C 1
ATOM 1296 O O . ASP A 1 188 ? 10.056 -12.757 -11.995 1.00 97.94 188 ASP A O 1
ATOM 1300 N N . THR A 1 189 ? 10.769 -10.685 -11.547 1.00 96.94 189 THR A N 1
ATOM 1301 C CA . THR A 1 189 ? 12.188 -10.999 -11.413 1.00 96.94 189 THR A CA 1
ATOM 1302 C C . THR A 1 189 ? 12.778 -10.237 -10.224 1.00 96.94 189 THR A C 1
ATOM 1304 O O . THR A 1 189 ? 12.384 -9.093 -9.971 1.00 96.94 189 THR A O 1
ATOM 1307 N N . PRO A 1 190 ? 13.761 -10.814 -9.505 1.00 95.50 190 PRO A N 1
ATOM 1308 C CA . PRO A 1 190 ? 14.417 -10.131 -8.388 1.00 95.50 190 PRO A CA 1
ATOM 1309 C C . PRO A 1 190 ? 15.019 -8.773 -8.772 1.00 95.50 190 PRO A C 1
ATOM 1311 O O . PRO A 1 190 ? 14.848 -7.801 -8.042 1.00 95.50 190 PRO A O 1
ATOM 1314 N N . GLY A 1 191 ? 15.655 -8.685 -9.946 1.00 95.81 191 GLY A N 1
ATOM 1315 C CA . GLY A 1 191 ? 16.286 -7.455 -10.424 1.00 95.81 191 GLY A CA 1
ATOM 1316 C C . GLY A 1 191 ? 15.290 -6.326 -10.698 1.00 95.81 191 GLY A C 1
ATOM 1317 O O . GLY A 1 191 ? 15.550 -5.182 -10.330 1.00 95.81 191 GLY A O 1
ATOM 1318 N N . MET A 1 192 ? 14.128 -6.618 -11.296 1.00 97.69 192 MET A N 1
ATOM 1319 C CA . MET A 1 192 ? 13.093 -5.594 -11.510 1.00 97.69 192 MET A CA 1
ATOM 1320 C C . MET A 1 192 ? 12.437 -5.160 -10.198 1.00 97.69 192 MET A C 1
ATOM 1322 O O . MET A 1 192 ? 12.157 -3.975 -10.022 1.00 97.69 192 MET A O 1
ATOM 1326 N N . ARG A 1 193 ? 12.248 -6.086 -9.250 1.00 97.69 193 ARG A N 1
ATOM 1327 C CA . ARG A 1 193 ? 11.780 -5.742 -7.902 1.00 97.69 193 ARG A CA 1
ATOM 1328 C C . ARG A 1 193 ? 12.754 -4.806 -7.189 1.00 97.69 193 ARG A C 1
ATOM 1330 O O . ARG A 1 193 ? 12.335 -3.789 -6.649 1.00 97.69 193 ARG A O 1
ATOM 1337 N N . ALA A 1 194 ? 14.047 -5.116 -7.235 1.00 96.94 194 ALA A N 1
ATOM 1338 C CA . ALA A 1 194 ? 15.081 -4.297 -6.609 1.00 96.94 194 ALA A CA 1
ATOM 1339 C C . ALA A 1 194 ? 15.188 -2.896 -7.244 1.00 96.94 194 ALA A C 1
ATOM 1341 O O . ALA A 1 194 ? 15.391 -1.914 -6.529 1.00 96.94 194 ALA A O 1
ATOM 1342 N N . GLN A 1 195 ? 15.008 -2.783 -8.567 1.00 97.56 195 GLN A N 1
ATOM 1343 C CA . GLN A 1 195 ? 14.901 -1.489 -9.256 1.00 97.56 195 GLN A CA 1
ATOM 1344 C C . GLN A 1 195 ? 13.694 -0.682 -8.747 1.00 97.56 195 GLN A C 1
ATOM 1346 O O . GLN A 1 195 ? 13.837 0.498 -8.427 1.00 97.56 195 GLN A O 1
ATOM 1351 N N . LEU A 1 196 ? 12.523 -1.319 -8.613 1.00 98.06 196 LEU A N 1
ATOM 1352 C CA . LEU A 1 196 ? 11.296 -0.676 -8.132 1.00 98.06 196 LEU A CA 1
ATOM 1353 C C . LEU A 1 196 ? 11.451 -0.139 -6.704 1.00 98.06 196 LEU A C 1
ATOM 1355 O O . LEU A 1 196 ? 11.182 1.036 -6.461 1.00 98.06 196 LEU A O 1
ATOM 1359 N N . GLU A 1 197 ? 11.946 -0.975 -5.790 1.00 97.00 197 GLU A N 1
ATOM 1360 C CA . GLU A 1 197 ? 12.215 -0.598 -4.396 1.00 97.00 197 GLU A CA 1
ATOM 1361 C C . GLU A 1 197 ? 13.252 0.540 -4.315 1.00 97.00 197 GLU A C 1
ATOM 1363 O O . GLU A 1 197 ? 13.106 1.478 -3.529 1.00 97.00 197 GLU A O 1
ATOM 1368 N N . CYS A 1 198 ? 14.282 0.521 -5.170 1.00 97.06 198 CYS A N 1
ATOM 1369 C CA . CYS A 1 198 ? 15.253 1.614 -5.236 1.00 97.06 198 CYS A CA 1
ATOM 1370 C C . CYS A 1 198 ? 14.616 2.918 -5.736 1.00 97.06 198 CYS A C 1
ATOM 1372 O O . CYS A 1 198 ? 14.892 3.986 -5.185 1.00 97.06 198 CYS A O 1
ATOM 1374 N N . HIS A 1 199 ? 13.760 2.860 -6.759 1.00 97.69 199 HIS A N 1
ATOM 1375 C CA . HIS A 1 199 ? 13.085 4.039 -7.293 1.00 97.69 199 HIS A CA 1
ATOM 1376 C C . HIS A 1 199 ? 12.118 4.685 -6.304 1.00 97.69 199 HIS A C 1
ATOM 1378 O O . HIS A 1 199 ? 12.083 5.915 -6.230 1.00 97.69 199 HIS A O 1
ATOM 1384 N N . GLU A 1 200 ? 11.390 3.888 -5.526 1.00 97.25 200 GLU A N 1
ATOM 1385 C CA . GLU A 1 200 ? 10.517 4.387 -4.463 1.00 97.25 200 GLU A CA 1
ATOM 1386 C C . GLU A 1 200 ? 11.295 5.246 -3.455 1.00 97.25 200 GLU A C 1
ATOM 1388 O O . GLU A 1 200 ? 10.857 6.337 -3.099 1.00 97.25 200 GLU A O 1
ATOM 1393 N N . LEU A 1 201 ? 12.497 4.808 -3.068 1.00 93.81 201 LEU A N 1
ATOM 1394 C CA . LEU A 1 201 ? 13.346 5.519 -2.108 1.00 93.81 201 LEU A CA 1
ATOM 1395 C C . LEU A 1 201 ? 14.129 6.687 -2.727 1.00 93.81 201 LEU A C 1
ATOM 1397 O O . LEU A 1 201 ? 14.300 7.735 -2.106 1.00 93.81 201 LEU A O 1
ATOM 1401 N N . GLY A 1 202 ? 14.677 6.488 -3.926 1.00 94.50 202 GLY A N 1
ATOM 1402 C CA . GLY A 1 202 ? 15.661 7.385 -4.535 1.00 94.50 202 GLY A CA 1
ATOM 1403 C C . GLY A 1 202 ? 15.093 8.362 -5.561 1.00 94.50 202 GLY A C 1
ATOM 1404 O O . GLY A 1 202 ? 15.777 9.312 -5.945 1.00 94.50 202 GLY A O 1
ATOM 1405 N N . ALA A 1 203 ? 13.870 8.133 -6.040 1.00 95.62 203 ALA A N 1
ATOM 1406 C CA . ALA A 1 203 ? 13.244 8.934 -7.084 1.00 95.62 203 ALA A CA 1
ATOM 1407 C C . ALA A 1 203 ? 11.713 9.095 -6.920 1.00 95.62 203 ALA A C 1
ATOM 1409 O O . ALA A 1 203 ? 10.995 9.012 -7.928 1.00 95.62 203 ALA A O 1
ATOM 1410 N N . PRO A 1 204 ? 11.190 9.376 -5.707 1.00 96.06 204 PRO A N 1
ATOM 1411 C CA . PRO A 1 204 ? 9.749 9.414 -5.449 1.00 96.06 204 PRO A CA 1
ATOM 1412 C C . PRO A 1 204 ? 9.004 10.480 -6.256 1.00 96.06 204 PRO A C 1
ATOM 1414 O O . PRO A 1 204 ? 7.818 10.318 -6.516 1.00 96.06 204 PRO A O 1
ATOM 1417 N N . ASP A 1 205 ? 9.684 11.535 -6.714 1.00 96.06 205 ASP A N 1
ATOM 1418 C CA . ASP A 1 205 ? 9.072 12.636 -7.472 1.00 96.06 205 ASP A CA 1
ATOM 1419 C C . ASP A 1 205 ? 9.002 12.390 -8.991 1.00 96.06 205 ASP A C 1
ATOM 1421 O O . ASP A 1 205 ? 8.413 13.184 -9.729 1.00 96.06 205 ASP A O 1
ATOM 1425 N N . LYS A 1 206 ? 9.611 11.312 -9.509 1.00 96.50 206 LYS A N 1
ATOM 1426 C CA . LYS A 1 206 ? 9.556 11.011 -10.950 1.00 96.50 206 LYS A CA 1
ATOM 1427 C C . LYS A 1 206 ? 8.155 10.565 -11.355 1.00 96.50 206 LYS A C 1
ATOM 1429 O O . LYS A 1 206 ? 7.574 9.708 -10.703 1.00 96.50 206 LYS A O 1
ATOM 1434 N N . ALA A 1 207 ? 7.643 11.072 -12.478 1.00 97.12 207 ALA A N 1
ATOM 1435 C CA . ALA A 1 207 ? 6.327 10.676 -12.988 1.00 97.12 207 ALA A CA 1
ATOM 1436 C C . ALA A 1 207 ? 6.206 9.150 -13.152 1.00 97.12 207 ALA A C 1
ATOM 1438 O O . ALA A 1 207 ? 5.245 8.566 -12.652 1.00 97.12 207 ALA A O 1
ATOM 1439 N N . THR A 1 208 ? 7.219 8.523 -13.760 1.00 97.88 208 THR A N 1
ATOM 1440 C CA . THR A 1 208 ? 7.339 7.067 -13.889 1.00 97.88 208 THR A CA 1
ATOM 1441 C C . THR A 1 208 ? 8.669 6.551 -13.345 1.00 97.88 208 THR A C 1
ATOM 1443 O O . THR A 1 208 ? 9.688 7.252 -13.346 1.00 97.88 208 THR A O 1
ATOM 1446 N N . TRP A 1 209 ? 8.653 5.295 -12.915 1.00 98.25 209 TRP A N 1
ATOM 1447 C CA . TRP A 1 209 ? 9.812 4.483 -12.572 1.00 98.25 209 TRP A CA 1
ATOM 1448 C C . TRP A 1 209 ? 9.969 3.409 -13.638 1.00 98.25 209 TRP A C 1
ATOM 1450 O O . TRP A 1 209 ? 9.042 2.640 -13.882 1.00 98.25 209 TRP A O 1
ATOM 1460 N N . ASN A 1 210 ? 11.105 3.409 -14.320 1.00 97.69 210 ASN A N 1
ATOM 1461 C CA . ASN A 1 210 ? 11.338 2.530 -15.453 1.00 97.69 210 ASN A CA 1
ATOM 1462 C C . ASN A 1 210 ? 12.093 1.297 -14.955 1.00 97.69 210 ASN A C 1
ATOM 1464 O O . ASN A 1 210 ? 13.121 1.439 -14.306 1.00 97.69 210 ASN A O 1
ATOM 1468 N N . LEU A 1 211 ? 11.542 0.109 -15.196 1.00 98.12 211 LEU A N 1
ATOM 1469 C CA . LEU A 1 211 ? 12.144 -1.156 -14.787 1.00 98.12 211 LEU A CA 1
ATOM 1470 C C . LEU A 1 211 ? 12.601 -1.910 -16.031 1.00 98.12 211 LEU A C 1
ATOM 1472 O O . LEU A 1 211 ? 11.791 -2.227 -16.908 1.00 98.12 211 LEU A O 1
ATOM 1476 N N . GLU A 1 212 ? 13.881 -2.246 -16.104 1.00 97.62 212 GLU A N 1
ATOM 1477 C CA . GLU A 1 212 ? 14.448 -2.906 -17.274 1.00 97.62 212 GLU A CA 1
ATOM 1478 C C . GLU A 1 212 ? 14.900 -4.339 -16.960 1.00 97.62 212 GLU A C 1
ATOM 1480 O O . GLU A 1 212 ? 15.737 -4.554 -16.079 1.00 97.62 212 GLU A O 1
ATOM 1485 N N . PRO A 1 213 ? 14.420 -5.347 -17.714 1.00 96.69 213 PRO A N 1
ATOM 1486 C CA . PRO A 1 213 ? 14.791 -6.745 -17.497 1.00 96.69 213 PRO A CA 1
ATOM 1487 C C . PRO A 1 213 ? 16.213 -7.084 -17.975 1.00 96.69 213 PRO A C 1
ATOM 1489 O O . PRO A 1 213 ? 16.712 -8.168 -17.692 1.00 96.69 213 PRO A O 1
ATOM 1492 N N . TRP A 1 214 ? 16.852 -6.199 -18.748 1.00 95.69 214 TRP A N 1
ATOM 1493 C CA . TRP A 1 214 ? 18.203 -6.393 -19.290 1.00 95.69 214 TRP A CA 1
ATOM 1494 C C . TRP A 1 214 ? 19.305 -5.785 -18.412 1.00 95.69 214 TRP A C 1
ATOM 1496 O O . TRP A 1 214 ? 20.487 -5.988 -18.697 1.00 95.69 214 TRP A O 1
ATOM 1506 N N . ARG A 1 215 ? 18.929 -5.050 -17.359 1.00 95.62 215 ARG A N 1
ATOM 1507 C CA . ARG A 1 215 ? 19.854 -4.528 -16.349 1.00 95.62 215 ARG A CA 1
ATOM 1508 C C . ARG A 1 215 ? 20.453 -5.690 -15.546 1.00 95.62 215 ARG A C 1
ATOM 1510 O O . ARG A 1 215 ? 19.749 -6.673 -15.297 1.00 95.62 215 ARG A O 1
ATOM 1517 N N . PRO A 1 216 ? 21.737 -5.622 -15.155 1.00 94.44 216 PRO A N 1
ATOM 1518 C CA . PRO A 1 216 ? 22.347 -6.670 -14.351 1.00 94.44 216 PRO A CA 1
ATOM 1519 C C . PRO A 1 216 ? 21.663 -6.779 -12.982 1.00 94.44 216 PRO A C 1
ATOM 1521 O O . PRO A 1 216 ? 21.301 -5.777 -12.367 1.00 94.44 216 PRO A O 1
ATOM 1524 N N . ASP A 1 217 ? 21.519 -8.009 -12.491 1.00 94.06 217 ASP A N 1
ATOM 1525 C CA . ASP A 1 217 ? 21.078 -8.262 -11.119 1.00 94.06 217 ASP A CA 1
ATOM 1526 C C . ASP A 1 217 ? 22.252 -8.011 -10.163 1.00 94.06 217 ASP A C 1
ATOM 1528 O O . ASP A 1 217 ? 23.232 -8.763 -10.144 1.00 94.06 217 ASP A O 1
ATOM 1532 N N . VAL A 1 218 ? 22.179 -6.907 -9.420 1.00 95.19 218 VAL A N 1
ATOM 1533 C CA . VAL A 1 218 ? 23.237 -6.424 -8.526 1.00 95.19 218 VAL A CA 1
ATOM 1534 C C . VAL A 1 218 ? 22.720 -6.278 -7.099 1.00 95.19 218 VAL A C 1
ATOM 1536 O O . VAL A 1 218 ? 21.529 -6.100 -6.850 1.00 95.19 218 VAL A O 1
ATOM 1539 N N . GLY A 1 219 ? 23.631 -6.310 -6.127 1.00 93.25 219 GLY A N 1
ATOM 1540 C CA . GLY A 1 219 ? 23.267 -6.081 -4.729 1.00 93.25 219 GLY A CA 1
ATOM 1541 C C . GLY A 1 219 ? 22.792 -4.644 -4.469 1.00 93.25 219 GLY A C 1
ATOM 1542 O O . GLY A 1 219 ? 23.169 -3.708 -5.171 1.00 93.25 219 GLY A O 1
ATOM 1543 N N . THR A 1 220 ? 22.041 -4.438 -3.383 1.00 91.62 220 THR A N 1
ATOM 1544 C CA . THR A 1 220 ? 21.434 -3.142 -3.011 1.00 91.62 220 THR A CA 1
ATOM 1545 C C . THR A 1 220 ? 22.413 -1.962 -3.017 1.00 91.62 220 THR A C 1
ATOM 1547 O O . THR A 1 220 ? 22.076 -0.872 -3.470 1.00 91.62 220 THR A O 1
ATOM 1550 N N . ILE A 1 221 ? 23.644 -2.154 -2.531 1.00 93.75 221 ILE A N 1
ATOM 1551 C CA . ILE A 1 221 ? 24.648 -1.078 -2.484 1.00 93.75 221 ILE A CA 1
ATOM 1552 C C . ILE A 1 221 ? 25.069 -0.635 -3.889 1.00 93.75 221 ILE A C 1
ATOM 1554 O O . ILE A 1 221 ? 25.301 0.551 -4.107 1.00 93.75 221 ILE A O 1
ATOM 1558 N N . GLU A 1 222 ? 25.185 -1.570 -4.826 1.00 96.00 222 GLU A N 1
ATOM 1559 C CA . GLU A 1 222 ? 25.532 -1.280 -6.217 1.00 96.00 222 GLU A CA 1
ATOM 1560 C C . GLU A 1 222 ? 24.347 -0.637 -6.946 1.00 96.00 222 GLU A C 1
ATOM 1562 O O . GLU A 1 222 ? 24.522 0.424 -7.534 1.00 96.00 222 GLU A O 1
ATOM 1567 N N . MET A 1 223 ? 23.129 -1.162 -6.760 1.00 95.69 223 MET A N 1
ATOM 1568 C CA . MET A 1 223 ? 21.880 -0.560 -7.256 1.00 95.69 223 MET A CA 1
ATOM 1569 C C . MET A 1 223 ? 21.774 0.932 -6.891 1.00 95.69 223 MET A C 1
ATOM 1571 O O . MET A 1 223 ? 21.510 1.780 -7.741 1.00 95.69 223 MET A O 1
ATOM 1575 N N . ILE A 1 224 ? 22.042 1.281 -5.626 1.00 93.75 224 ILE A N 1
ATOM 1576 C CA . ILE A 1 224 ? 22.009 2.674 -5.153 1.00 93.75 224 ILE A CA 1
ATOM 1577 C C . ILE A 1 224 ? 23.144 3.505 -5.767 1.00 93.75 224 ILE A C 1
ATOM 1579 O O . ILE A 1 224 ? 22.929 4.663 -6.135 1.00 93.75 224 ILE A O 1
ATOM 1583 N N . ARG A 1 225 ? 24.357 2.946 -5.881 1.00 94.69 225 ARG A N 1
ATOM 1584 C CA . ARG A 1 225 ? 25.507 3.641 -6.492 1.00 94.69 225 ARG A CA 1
ATOM 1585 C C . ARG A 1 225 ? 25.232 4.017 -7.944 1.00 94.69 225 ARG A C 1
ATOM 1587 O O . ARG A 1 225 ? 25.554 5.138 -8.335 1.00 94.69 225 ARG A O 1
ATOM 1594 N N . GLU A 1 226 ? 24.566 3.134 -8.676 1.00 94.94 226 GLU A N 1
ATOM 1595 C CA . GLU A 1 226 ? 24.136 3.345 -10.060 1.00 94.94 226 GLU A CA 1
ATOM 1596 C C . GLU A 1 226 ? 22.783 4.072 -10.167 1.00 94.94 226 GLU A C 1
ATOM 1598 O O . GLU A 1 226 ? 22.157 4.119 -11.223 1.00 94.94 226 GLU A O 1
ATOM 1603 N N . ARG A 1 227 ? 22.327 4.705 -9.074 1.00 93.00 227 ARG A N 1
ATOM 1604 C CA . ARG A 1 227 ? 21.126 5.557 -9.034 1.00 93.00 227 ARG A CA 1
ATOM 1605 C C . ARG A 1 227 ? 19.859 4.830 -9.500 1.00 93.00 227 ARG A C 1
ATOM 1607 O O . ARG A 1 227 ? 19.022 5.427 -10.177 1.00 93.00 227 ARG A O 1
ATOM 1614 N N . CYS A 1 228 ? 19.734 3.571 -9.085 1.00 93.94 228 CYS A N 1
ATOM 1615 C CA . CYS A 1 228 ? 18.641 2.649 -9.390 1.00 93.94 228 CYS A CA 1
ATOM 1616 C C . CYS A 1 228 ? 18.593 2.118 -10.832 1.00 93.94 228 CYS A C 1
ATOM 1618 O O . CYS A 1 228 ? 17.665 1.382 -11.142 1.00 93.94 228 CYS A O 1
ATOM 1620 N N . ASN A 1 229 ? 19.592 2.424 -11.675 1.00 91.38 229 ASN A N 1
ATOM 1621 C CA . ASN A 1 229 ? 19.678 1.963 -13.070 1.00 91.38 229 ASN A CA 1
ATOM 1622 C C . ASN A 1 229 ? 21.050 1.292 -13.344 1.00 91.38 229 ASN A C 1
ATOM 1624 O O . ASN A 1 229 ? 21.876 1.892 -14.040 1.00 91.38 229 ASN A O 1
ATOM 1628 N N . PRO A 1 230 ? 21.324 0.096 -12.782 1.00 91.56 230 PRO A N 1
ATOM 1629 C CA . PRO A 1 230 ? 22.646 -0.543 -12.818 1.00 91.56 230 PRO A CA 1
ATOM 1630 C C . PRO A 1 230 ? 23.117 -1.026 -14.198 1.00 91.56 230 PRO A C 1
ATOM 1632 O O . PRO A 1 230 ? 22.321 -1.050 -15.162 1.00 91.56 230 PRO A O 1
#

Mean predicted aligned error: 8.57 Å

Nearest PDB structures (foldseek):
  6p7l-assembly2_C  TM=2.707E-01  e=2.091E+00  Streptomyces sp. CM020
  4bxr-assembly2_B  TM=2.339E-01  e=1.571E+00  Danio rerio
  4bxp-assembly1_A  TM=2.443E-01  e=2.784E+00  Danio rerio
  4bxq-assembly1_A  TM=2.530E-01  e=4.155E+00  Danio rerio
  6rw8-assembly1_A  TM=2.613E-01  e=8.741E+00  Xenorhabdus nematophila